Protein AF-A0A961CEZ8-F1 (afdb_monomer)

Foldseek 3Di:
DDDDDDDDDDDDDDDDDDDDDDDDDDDDDPDPDDDDDDDDDDDDDDDDDDDDDDDDPDPPPPPPDPDDPVVCCVPPVVDQAQAEEAEEAECLVPDLQLLQQLVLLQLLVPVPGRHYQYANSVNNNRPVSVVVVVVCVVVNSYHYPYYYYSLVSCVVCVVRAPEEFEAEPVDVVSSVVRSVVCNVRSHGYGYPVCVVVD

Mean predicted aligned error: 16.72 Å

Secondary structure (DSSP, 8-state):
-PPPPPPPPP------PPP---------------------------------------------TT---HHHIIIIIS------EEEEEE-TT--HHHHHHHHHHHHHHTTTS--EEEESTTSSTTHHHHHHHHHHHHTTS-EEEEEEEHHHHHHHHGGG---EEE--TTSTTHHHHHHHHHHHHT-EEE-GGGGGG-

Sequence (198 aa):
MPTTTRPPRRRDGRATRRTRALLGAAAATTGLLAASVVVAGATPAGPVTTAASGGAATPAAAVADGVIPAAIVDRYLARRPVVGSVTVVDVGGASAGDRILAATLQGVVNRSTARIYLRGADGQGGTVDQYWLDRYVDEGLVSVGATTDLGGALDAFAGEVAGFVVADAAEPWTINAATSIAGVHGAVVAMPDQIADL

Structure (mmCIF, N/CA/C/O backbone):
data_AF-A0A961CEZ8-F1
#
_entry.id   AF-A0A961CEZ8-F1
#
loop_
_atom_site.group_PDB
_atom_site.id
_atom_site.type_symbol
_atom_site.label_atom_id
_atom_site.label_alt_id
_atom_site.label_comp_id
_atom_site.label_asym_id
_atom_site.label_entity_id
_atom_site.label_seq_id
_atom_site.pdbx_PDB_ins_code
_atom_site.Cartn_x
_atom_site.Cartn_y
_atom_site.Cartn_z
_atom_site.occupancy
_atom_site.B_iso_or_equiv
_atom_site.auth_seq_id
_atom_site.auth_comp_id
_atom_site.auth_asym_id
_atom_site.auth_atom_id
_atom_site.pdbx_PDB_model_num
ATOM 1 N N . MET A 1 1 ? 59.231 56.781 15.190 1.00 49.25 1 MET A N 1
ATOM 2 C CA . MET A 1 1 ? 59.528 55.941 14.011 1.00 49.25 1 MET A CA 1
ATOM 3 C C . MET A 1 1 ? 59.352 54.476 14.388 1.00 49.25 1 MET A C 1
ATOM 5 O O . MET A 1 1 ? 60.173 53.994 15.156 1.00 49.25 1 MET A O 1
ATOM 9 N N . PRO A 1 2 ? 58.303 53.780 13.924 1.00 51.44 2 PRO A N 1
ATOM 10 C CA . PRO A 1 2 ? 58.194 52.334 14.084 1.00 51.44 2 PRO A CA 1
ATOM 11 C C . PRO A 1 2 ? 58.534 51.603 12.774 1.00 51.44 2 PRO A C 1
ATOM 13 O O . PRO A 1 2 ? 57.976 51.885 11.717 1.00 51.44 2 PRO A O 1
ATOM 16 N N . THR A 1 3 ? 59.482 50.674 12.865 1.00 54.25 3 THR A N 1
ATOM 17 C CA . THR A 1 3 ? 59.935 49.750 11.817 1.00 54.25 3 THR A CA 1
ATOM 18 C C . THR A 1 3 ? 58.966 48.579 11.647 1.00 54.25 3 THR A C 1
ATOM 20 O O . THR A 1 3 ? 58.674 47.860 12.600 1.00 54.25 3 THR A O 1
ATOM 23 N N . THR A 1 4 ? 58.495 48.376 10.417 1.00 54.22 4 THR A N 1
ATOM 24 C CA . THR A 1 4 ? 57.559 47.317 10.011 1.00 54.22 4 THR A CA 1
ATOM 25 C C . THR A 1 4 ? 58.311 46.037 9.628 1.00 54.22 4 THR A C 1
ATOM 27 O O . THR A 1 4 ? 59.047 46.024 8.643 1.00 54.22 4 THR A O 1
ATOM 30 N N . THR A 1 5 ? 58.088 44.941 10.357 1.00 61.59 5 THR A N 1
ATOM 31 C CA . THR A 1 5 ? 58.619 43.604 10.029 1.00 61.59 5 THR A CA 1
ATOM 32 C C . THR A 1 5 ? 57.564 42.792 9.272 1.00 61.59 5 THR A C 1
ATOM 34 O O . THR A 1 5 ? 56.475 42.535 9.781 1.00 61.59 5 THR A O 1
ATOM 37 N N . ARG A 1 6 ? 57.883 42.394 8.035 1.00 56.56 6 ARG A N 1
ATOM 38 C CA . ARG A 1 6 ? 57.037 41.609 7.115 1.00 56.56 6 ARG A CA 1
ATOM 39 C C . ARG A 1 6 ? 57.387 40.110 7.203 1.00 56.56 6 ARG A C 1
ATOM 41 O O . ARG A 1 6 ? 58.574 39.796 7.154 1.00 56.56 6 ARG A O 1
ATOM 48 N N . PRO A 1 7 ? 56.415 39.178 7.262 1.00 64.44 7 PRO A N 1
ATOM 49 C CA . PRO A 1 7 ? 56.698 37.740 7.300 1.00 64.44 7 PRO A CA 1
ATOM 50 C C . PRO A 1 7 ? 56.868 37.115 5.891 1.00 64.44 7 PRO A C 1
ATOM 52 O O . PRO A 1 7 ? 56.407 37.693 4.898 1.00 64.44 7 PRO A O 1
ATOM 55 N N . PRO A 1 8 ? 57.531 35.942 5.777 1.00 61.41 8 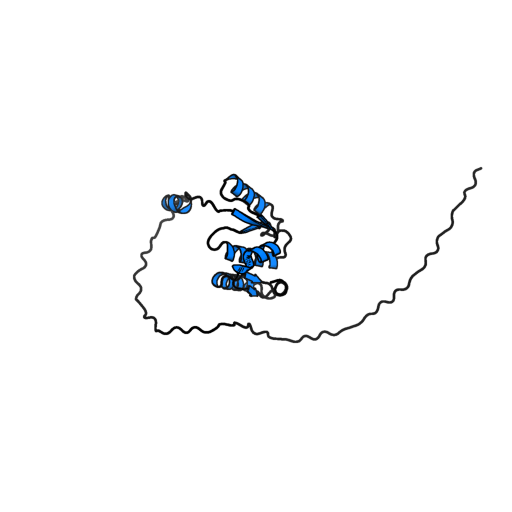PRO A N 1
ATOM 56 C CA . PRO A 1 8 ? 57.945 35.362 4.497 1.00 61.41 8 PRO A CA 1
ATOM 57 C C . PRO A 1 8 ? 56.838 34.582 3.763 1.00 61.41 8 PRO A C 1
ATOM 59 O O . PRO A 1 8 ? 55.985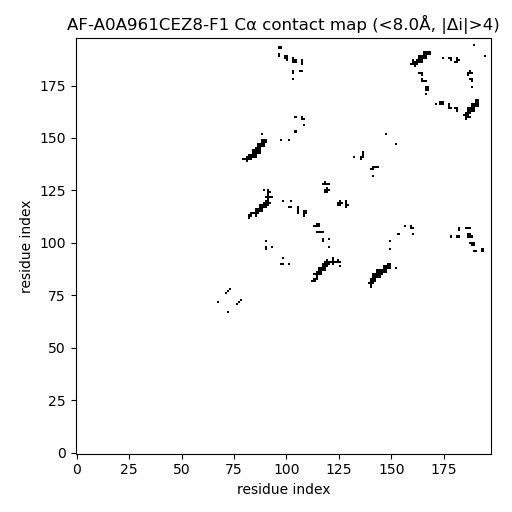 33.930 4.364 1.00 61.41 8 PRO A O 1
ATOM 62 N N . ARG A 1 9 ? 56.890 34.634 2.423 1.00 49.91 9 ARG A N 1
ATOM 63 C CA . ARG A 1 9 ? 55.981 33.952 1.486 1.00 49.91 9 ARG A CA 1
ATOM 64 C C . ARG A 1 9 ? 56.245 32.440 1.431 1.00 49.91 9 ARG A C 1
ATOM 66 O O . ARG A 1 9 ? 57.375 32.015 1.205 1.00 49.91 9 ARG A O 1
ATOM 73 N N . ARG A 1 10 ? 55.173 31.650 1.572 1.00 48.75 10 ARG A N 1
ATOM 74 C CA . ARG A 1 10 ? 55.125 30.200 1.316 1.00 48.75 10 ARG A CA 1
ATOM 75 C C . ARG A 1 10 ? 55.335 29.893 -0.173 1.00 48.75 10 ARG A C 1
ATOM 77 O O . ARG A 1 10 ? 54.910 30.652 -1.038 1.00 48.75 10 ARG A O 1
ATOM 84 N N . ARG A 1 11 ? 56.015 28.776 -0.432 1.00 47.28 11 ARG A N 1
ATOM 85 C CA . ARG A 1 11 ? 56.395 28.243 -1.745 1.00 47.28 11 ARG A CA 1
ATOM 86 C C . ARG A 1 11 ? 55.391 27.149 -2.126 1.00 47.28 11 ARG A C 1
ATOM 88 O O . ARG A 1 11 ? 55.339 26.125 -1.450 1.00 47.28 11 ARG A O 1
ATOM 95 N N . ASP A 1 12 ? 54.605 27.379 -3.173 1.00 44.19 12 ASP A N 1
ATOM 96 C CA . ASP A 1 12 ? 53.606 26.429 -3.673 1.00 44.19 12 ASP A CA 1
ATOM 97 C C . ASP A 1 12 ? 54.267 25.316 -4.499 1.00 44.19 12 ASP A C 1
ATOM 99 O O . ASP A 1 12 ? 54.905 25.566 -5.524 1.00 44.19 12 ASP A O 1
ATOM 103 N N . GLY A 1 13 ? 54.111 24.071 -4.045 1.00 39.38 13 GLY A N 1
ATOM 104 C CA . GLY A 1 13 ? 54.481 22.867 -4.785 1.00 39.38 13 GLY A CA 1
ATOM 105 C C . GLY A 1 13 ? 53.315 22.384 -5.647 1.00 39.38 13 GLY A C 1
ATOM 106 O O . GLY A 1 13 ? 52.295 21.941 -5.124 1.00 39.38 13 GLY A O 1
ATOM 107 N N . ARG A 1 14 ? 53.464 22.446 -6.975 1.00 41.19 14 ARG A N 1
ATOM 108 C CA . ARG A 1 14 ? 52.537 21.828 -7.938 1.00 41.19 14 ARG A CA 1
ATOM 109 C C . ARG A 1 14 ? 52.768 20.317 -7.997 1.00 41.19 14 ARG A C 1
ATOM 111 O O . ARG A 1 14 ? 53.801 19.871 -8.487 1.00 41.19 14 ARG A O 1
ATOM 118 N N . ALA A 1 15 ? 51.776 19.547 -7.559 1.00 41.16 15 ALA A N 1
ATOM 119 C CA . ALA A 1 15 ? 51.681 18.112 -7.799 1.00 41.16 15 ALA A CA 1
ATOM 120 C C . ALA A 1 15 ? 50.995 17.847 -9.152 1.00 41.16 15 ALA A C 1
ATOM 122 O O . ALA A 1 15 ? 49.845 18.220 -9.374 1.00 41.16 15 ALA A O 1
ATOM 123 N N . THR A 1 16 ? 51.713 17.196 -10.061 1.00 41.31 16 THR A N 1
ATOM 124 C CA . THR A 1 16 ? 51.236 16.691 -11.352 1.00 41.31 16 THR A CA 1
ATOM 125 C C . THR A 1 16 ? 50.455 15.390 -11.149 1.00 41.31 16 THR A C 1
ATOM 127 O O . THR A 1 16 ? 51.035 14.363 -10.804 1.00 41.31 16 THR A O 1
ATOM 130 N N . ARG A 1 17 ? 49.139 15.394 -11.402 1.00 43.12 17 ARG A N 1
ATOM 131 C CA . ARG A 1 17 ? 48.346 14.161 -11.557 1.00 43.12 17 ARG A CA 1
ATOM 132 C C . ARG A 1 17 ? 48.108 13.899 -13.042 1.00 43.12 17 ARG A C 1
ATOM 134 O O . ARG A 1 17 ? 47.509 14.709 -13.737 1.00 43.12 17 ARG A O 1
ATOM 141 N N . ARG A 1 18 ? 48.641 12.770 -13.514 1.00 40.34 18 ARG A N 1
ATOM 142 C CA . ARG A 1 18 ? 48.448 12.222 -14.860 1.00 40.34 18 ARG A CA 1
ATOM 143 C C . ARG A 1 18 ? 47.081 11.542 -14.928 1.00 40.34 18 ARG A C 1
ATOM 145 O O . ARG A 1 18 ? 46.854 10.562 -14.224 1.00 40.34 18 ARG A O 1
ATOM 152 N N . THR A 1 19 ? 46.200 12.045 -15.782 1.00 37.47 19 THR A N 1
ATOM 153 C CA . THR A 1 19 ? 44.910 11.429 -16.108 1.00 37.47 19 THR A CA 1
ATOM 154 C C . THR A 1 19 ? 45.143 10.319 -17.134 1.00 37.47 19 THR A C 1
ATOM 156 O O . THR A 1 19 ? 45.618 10.582 -18.237 1.00 37.47 19 THR A O 1
ATOM 159 N N . ARG A 1 20 ? 44.850 9.068 -16.766 1.00 36.44 20 ARG A N 1
ATOM 160 C CA . ARG A 1 20 ? 44.742 7.945 -17.707 1.00 36.44 20 ARG A CA 1
ATOM 161 C C . ARG A 1 20 ? 43.329 7.955 -18.285 1.00 36.44 20 ARG A C 1
ATOM 163 O O . ARG A 1 20 ? 42.378 7.704 -17.556 1.00 36.44 20 ARG A O 1
ATOM 170 N N . ALA A 1 21 ? 43.218 8.237 -19.577 1.00 33.41 21 ALA A N 1
ATOM 171 C CA . ALA A 1 21 ? 42.064 7.851 -20.374 1.00 33.41 21 ALA A CA 1
ATOM 172 C C . ALA A 1 21 ? 42.255 6.389 -20.797 1.00 33.41 21 ALA A C 1
ATOM 174 O O . ALA A 1 21 ? 43.290 6.045 -21.368 1.00 33.41 21 ALA A O 1
ATOM 175 N N . LEU A 1 22 ? 41.273 5.539 -20.509 1.00 36.69 22 LEU A N 1
ATOM 176 C CA . LEU A 1 22 ? 41.130 4.237 -21.147 1.00 36.69 22 LEU A CA 1
ATOM 177 C C . LEU A 1 22 ? 39.718 4.153 -21.721 1.00 36.69 22 LEU A C 1
ATOM 179 O O . LEU A 1 22 ? 38.733 4.115 -20.989 1.00 36.69 22 LEU A O 1
ATOM 183 N N . LEU A 1 23 ? 39.679 4.175 -23.053 1.00 31.22 23 LEU A N 1
ATOM 184 C CA . LEU A 1 23 ? 38.604 3.648 -23.880 1.00 31.22 23 LEU A CA 1
ATOM 185 C C . LEU A 1 23 ? 38.333 2.189 -23.485 1.00 31.22 23 LEU A C 1
ATOM 187 O O . LEU A 1 23 ? 39.269 1.396 -23.380 1.00 31.22 23 LEU A O 1
ATOM 191 N N . GLY A 1 24 ? 37.060 1.829 -23.364 1.00 29.06 24 GLY A N 1
ATOM 192 C CA . GLY A 1 24 ? 36.593 0.450 -23.276 1.00 29.06 24 GLY A CA 1
ATOM 193 C C . GLY A 1 24 ? 35.249 0.344 -23.982 1.00 29.06 24 GLY A C 1
ATOM 194 O O . GLY A 1 24 ? 34.300 1.013 -23.596 1.00 29.06 24 GLY A O 1
ATOM 195 N N . ALA A 1 25 ? 35.234 -0.414 -25.072 1.00 32.84 25 ALA A N 1
ATOM 196 C CA . ALA A 1 25 ? 34.204 -0.471 -26.096 1.00 32.84 25 ALA A CA 1
ATOM 197 C C . ALA A 1 25 ? 32.817 -0.914 -25.603 1.00 32.84 25 ALA A C 1
ATOM 199 O O . ALA A 1 25 ? 32.681 -1.815 -24.778 1.00 32.84 25 ALA A O 1
ATOM 200 N N . ALA A 1 26 ? 31.796 -0.314 -26.215 1.00 31.31 26 ALA A N 1
ATOM 201 C CA . ALA A 1 26 ? 30.426 -0.792 -26.211 1.00 31.31 26 ALA A CA 1
ATOM 202 C C . ALA A 1 26 ? 30.323 -2.123 -26.974 1.00 31.31 26 ALA A C 1
ATOM 204 O O . ALA A 1 26 ? 30.736 -2.214 -28.130 1.00 31.31 26 ALA A O 1
ATOM 205 N N . ALA A 1 27 ? 29.724 -3.126 -26.340 1.00 33.72 27 ALA A N 1
ATOM 206 C CA . ALA A 1 27 ? 29.220 -4.320 -27.001 1.00 33.72 27 ALA A CA 1
ATOM 207 C C . ALA A 1 27 ? 27.727 -4.432 -26.676 1.00 33.72 27 ALA A C 1
ATOM 209 O O . ALA A 1 27 ? 27.331 -4.975 -25.647 1.00 33.72 27 ALA A O 1
ATOM 210 N N . ALA A 1 28 ? 26.901 -3.862 -27.554 1.00 31.77 28 ALA A N 1
ATOM 211 C CA . ALA A 1 28 ? 25.468 -4.100 -27.569 1.00 31.77 28 ALA A CA 1
ATOM 212 C C . ALA A 1 28 ? 25.238 -5.559 -27.980 1.00 31.77 28 ALA A C 1
ATOM 214 O O . ALA A 1 28 ? 25.499 -5.940 -29.120 1.00 31.77 28 ALA A O 1
ATOM 215 N N . THR A 1 29 ? 24.789 -6.382 -27.038 1.00 33.31 29 THR A N 1
ATOM 216 C CA . THR A 1 29 ? 24.253 -7.712 -27.329 1.00 33.31 29 THR A CA 1
ATOM 217 C C . THR A 1 29 ? 22.751 -7.653 -27.124 1.00 33.31 29 THR A C 1
ATOM 219 O O . THR A 1 29 ? 22.243 -7.553 -26.013 1.00 33.31 29 THR A O 1
ATOM 222 N N . THR A 1 30 ? 22.046 -7.644 -28.249 1.00 36.97 30 THR A N 1
ATOM 223 C CA . THR A 1 30 ? 20.593 -7.717 -28.359 1.00 36.97 30 THR A CA 1
ATOM 224 C C . THR A 1 30 ? 20.139 -9.093 -27.871 1.00 36.97 30 THR A C 1
ATOM 226 O O . THR A 1 30 ? 20.117 -10.057 -28.632 1.00 36.97 3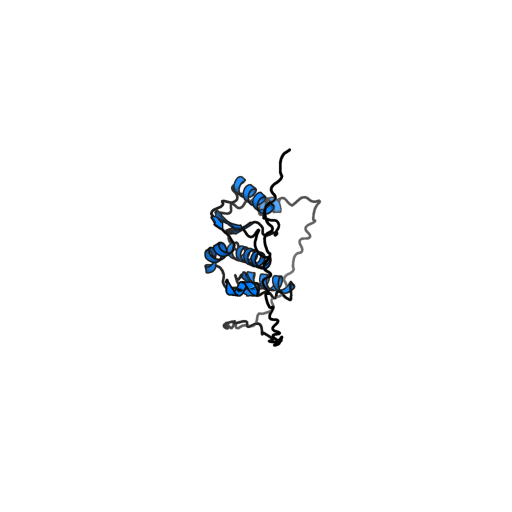0 THR A O 1
ATOM 229 N N . GLY A 1 31 ? 19.843 -9.204 -26.578 1.00 31.42 31 GLY A N 1
ATOM 230 C CA . GLY A 1 31 ? 19.257 -10.393 -25.969 1.00 31.42 31 GLY A CA 1
ATOM 231 C C . GLY A 1 31 ? 17.755 -10.210 -25.813 1.00 31.42 31 GLY A C 1
ATOM 232 O O . GLY A 1 31 ? 17.307 -9.561 -24.875 1.00 31.42 31 GLY A O 1
ATOM 233 N N . LEU A 1 32 ? 16.981 -10.772 -26.740 1.00 34.22 32 LEU A N 1
ATOM 234 C CA . LEU A 1 32 ? 15.534 -10.932 -26.619 1.00 34.22 32 LEU A CA 1
ATOM 235 C C . LEU A 1 32 ? 15.254 -11.890 -25.445 1.00 34.22 32 LEU A C 1
ATOM 237 O O . LEU A 1 32 ? 15.306 -13.108 -25.615 1.00 34.22 32 LEU A O 1
ATOM 241 N N . LEU A 1 33 ? 15.014 -11.360 -24.244 1.00 33.03 33 LEU A N 1
ATOM 242 C CA . LEU A 1 33 ? 14.584 -12.164 -23.100 1.00 33.03 33 LEU A CA 1
ATOM 243 C C . LEU A 1 33 ? 13.078 -12.398 -23.207 1.00 33.03 33 LEU A C 1
ATOM 245 O O . LEU A 1 33 ? 12.257 -11.532 -22.917 1.00 33.03 33 LEU A O 1
ATOM 249 N N . ALA A 1 34 ? 12.739 -13.595 -23.678 1.00 31.56 34 ALA A N 1
ATOM 250 C CA . ALA A 1 34 ? 11.394 -14.133 -23.646 1.00 31.56 34 ALA A CA 1
ATOM 251 C C . ALA A 1 34 ? 10.874 -14.150 -22.199 1.00 31.56 34 ALA A C 1
ATOM 253 O O . ALA A 1 34 ? 11.498 -14.739 -21.310 1.00 31.56 34 ALA A O 1
ATOM 254 N N . ALA A 1 35 ? 9.718 -13.522 -21.978 1.00 34.94 35 ALA A N 1
ATOM 255 C CA . ALA A 1 35 ? 8.964 -13.623 -20.738 1.00 34.94 35 ALA A CA 1
ATOM 256 C C . ALA A 1 35 ? 8.710 -15.106 -20.429 1.00 34.94 35 ALA A C 1
ATOM 258 O O . ALA A 1 35 ? 7.981 -15.796 -21.142 1.00 34.94 35 ALA A O 1
ATOM 259 N N . SER A 1 36 ? 9.366 -15.611 -19.388 1.00 35.00 36 SER A N 1
ATOM 260 C CA . SER A 1 36 ? 9.235 -17.000 -18.964 1.00 35.00 36 SER A CA 1
ATOM 261 C C . SER A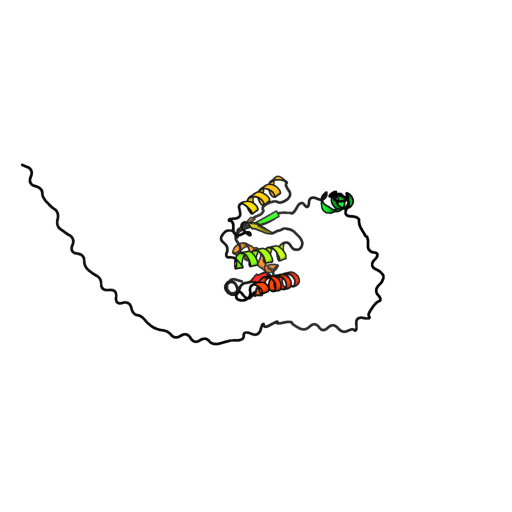 1 36 ? 8.104 -17.091 -17.946 1.00 35.00 36 SER A C 1
ATOM 263 O O . SER A 1 36 ? 8.275 -16.763 -16.777 1.00 35.00 36 SER A O 1
ATOM 265 N N . VAL A 1 37 ? 6.930 -17.517 -18.409 1.00 37.97 37 VAL A N 1
ATOM 266 C CA . VAL A 1 37 ? 5.802 -17.917 -17.561 1.00 37.97 37 VAL A CA 1
ATOM 267 C C . VAL A 1 37 ? 6.008 -19.384 -17.181 1.00 37.97 37 VAL A C 1
ATOM 269 O O . VAL A 1 37 ? 5.918 -20.262 -18.037 1.00 37.97 37 VAL A O 1
ATOM 272 N N . VAL A 1 38 ? 6.284 -19.672 -15.908 1.00 35.44 38 VAL A N 1
ATOM 273 C CA . VAL A 1 38 ? 6.255 -21.047 -15.383 1.00 35.44 38 VAL A CA 1
ATOM 274 C C . VAL A 1 38 ? 4.853 -21.307 -14.833 1.00 35.44 38 VAL A C 1
ATOM 276 O O . VAL A 1 38 ? 4.520 -20.872 -13.736 1.00 35.44 38 VAL A O 1
ATOM 279 N N . VAL A 1 39 ? 4.017 -22.005 -15.606 1.00 37.03 39 VAL A N 1
ATOM 280 C CA . VAL A 1 39 ? 2.712 -22.521 -15.158 1.00 37.03 39 VAL A CA 1
ATOM 281 C C . VAL A 1 39 ? 2.791 -24.043 -15.126 1.00 37.03 39 VAL A C 1
ATOM 283 O O . VAL A 1 39 ? 2.884 -24.697 -16.164 1.00 37.03 39 VAL A O 1
ATOM 286 N N . ALA A 1 40 ? 2.767 -24.612 -13.921 1.00 36.38 40 ALA A N 1
ATOM 287 C CA . ALA A 1 40 ? 2.555 -26.038 -13.722 1.00 36.38 40 ALA A CA 1
ATOM 288 C C . ALA A 1 40 ? 1.098 -26.374 -14.081 1.00 36.38 40 ALA A C 1
ATOM 290 O O . ALA A 1 40 ? 0.160 -25.770 -13.561 1.00 36.38 40 ALA A O 1
ATOM 291 N N . GLY A 1 41 ? 0.928 -27.298 -15.027 1.00 29.69 41 GLY A N 1
ATOM 292 C CA . GLY A 1 41 ? -0.353 -27.621 -15.641 1.00 29.69 41 GLY A CA 1
ATOM 293 C C . GLY A 1 41 ? -1.367 -28.239 -14.679 1.00 29.69 41 GLY A C 1
ATOM 294 O O . GLY A 1 41 ? -1.096 -29.245 -14.029 1.00 29.69 41 GLY A O 1
ATOM 295 N N . ALA A 1 42 ? -2.572 -27.676 -14.687 1.00 35.31 42 ALA A N 1
ATOM 296 C CA . ALA A 1 42 ? -3.798 -28.344 -14.278 1.00 35.31 42 ALA A CA 1
ATOM 297 C C . ALA A 1 42 ? -4.797 -28.226 -15.437 1.00 35.31 42 ALA A C 1
ATOM 299 O O . ALA A 1 42 ? -5.226 -27.135 -15.809 1.00 35.31 42 ALA A O 1
ATOM 300 N N . THR A 1 43 ? -5.119 -29.358 -16.055 1.00 43.69 43 THR A N 1
ATOM 301 C CA . THR A 1 43 ? -6.187 -29.503 -17.046 1.00 43.69 43 THR A CA 1
ATOM 302 C C . THR A 1 43 ? -7.553 -29.332 -16.382 1.00 43.69 43 THR A C 1
ATOM 304 O O . THR A 1 43 ? -7.781 -29.907 -15.317 1.00 43.69 43 THR A O 1
ATOM 307 N N . PRO A 1 44 ? -8.517 -28.681 -17.056 1.00 45.12 44 PRO A N 1
ATOM 308 C CA . PRO A 1 44 ? -9.911 -29.030 -16.853 1.00 45.12 44 PRO A CA 1
ATOM 309 C C . PRO A 1 44 ? -10.586 -29.473 -18.152 1.00 45.12 44 PRO A C 1
ATOM 311 O O . PRO A 1 44 ? -10.467 -28.869 -19.217 1.00 45.12 44 PRO A O 1
ATOM 314 N N . ALA A 1 45 ? -11.307 -30.577 -18.005 1.00 35.41 45 ALA A N 1
ATOM 315 C CA . ALA A 1 45 ? -12.235 -31.146 -18.956 1.00 35.41 45 ALA A CA 1
ATOM 316 C C . ALA A 1 45 ? -13.557 -30.360 -18.994 1.00 35.41 45 ALA A C 1
ATOM 318 O O . ALA A 1 45 ? -14.009 -29.850 -17.970 1.00 35.41 45 ALA A O 1
ATOM 319 N N . GLY A 1 46 ? -14.227 -30.395 -20.149 1.00 39.09 46 GLY A N 1
ATOM 320 C CA . GLY A 1 46 ? -15.685 -30.271 -20.241 1.00 39.09 46 GLY A CA 1
ATOM 321 C C . GLY A 1 46 ? -16.193 -29.109 -21.106 1.00 39.09 46 GLY A C 1
ATOM 322 O O . GLY A 1 46 ? -15.760 -27.975 -20.915 1.00 39.09 46 GLY A O 1
ATOM 323 N N . PRO A 1 47 ? -17.127 -29.356 -22.046 1.00 39.62 47 PRO A N 1
ATOM 324 C CA . PRO A 1 47 ? -17.734 -28.305 -22.851 1.00 39.62 47 PRO A CA 1
ATOM 325 C C . PRO A 1 47 ? -18.754 -27.526 -22.012 1.00 39.62 47 PRO A C 1
ATOM 327 O O . PRO A 1 47 ? -19.645 -28.113 -21.399 1.00 39.62 47 PRO A O 1
ATOM 330 N N . VAL A 1 48 ? -18.638 -26.197 -21.993 1.00 42.56 48 VAL A N 1
ATOM 331 C CA . VAL A 1 48 ? -19.618 -25.324 -21.337 1.00 42.56 48 VAL A CA 1
ATOM 332 C C . VAL A 1 48 ? -20.768 -25.069 -22.308 1.00 42.56 48 VAL A C 1
ATOM 334 O O . VAL A 1 48 ? -20.606 -24.425 -23.342 1.00 42.56 48 VAL A O 1
ATOM 337 N N . THR A 1 49 ? -21.930 -25.620 -21.980 1.00 36.47 49 THR A N 1
ATOM 338 C CA . THR A 1 49 ? -23.208 -25.429 -22.666 1.00 36.47 49 THR A CA 1
ATOM 339 C C . THR A 1 49 ? -23.647 -23.964 -22.586 1.00 36.47 49 THR A C 1
ATOM 341 O O . THR A 1 49 ? -23.733 -23.389 -21.502 1.00 36.47 49 THR A O 1
ATOM 344 N N . THR A 1 50 ? -23.967 -23.360 -23.728 1.00 36.94 50 THR A N 1
ATOM 345 C CA . THR A 1 50 ? -24.549 -22.018 -23.842 1.00 36.94 50 THR A CA 1
ATOM 346 C C . THR A 1 50 ? -25.974 -22.013 -23.279 1.00 36.94 50 THR A C 1
ATOM 348 O O . THR A 1 50 ? -26.904 -22.504 -23.916 1.00 36.94 50 THR A O 1
ATOM 351 N N . ALA A 1 51 ? -26.157 -21.463 -22.076 1.00 37.72 51 ALA A N 1
ATOM 352 C CA . ALA A 1 51 ? -27.475 -21.192 -21.509 1.00 37.72 51 ALA A CA 1
ATOM 353 C C . ALA A 1 51 ? -27.967 -19.800 -21.938 1.00 37.72 51 ALA A C 1
ATOM 355 O O . ALA A 1 51 ? -27.228 -18.817 -21.899 1.00 37.72 51 ALA A O 1
ATOM 356 N N . ALA A 1 52 ? -29.222 -19.757 -22.381 1.00 34.94 52 ALA A N 1
ATOM 357 C CA . ALA A 1 52 ? -29.898 -18.612 -22.970 1.00 34.94 52 ALA A CA 1
ATOM 358 C C . ALA A 1 52 ? -29.971 -17.382 -22.046 1.00 34.94 52 ALA A C 1
ATOM 360 O O . ALA A 1 52 ? -30.183 -17.483 -20.838 1.00 34.94 52 ALA A O 1
ATOM 361 N N . SER A 1 53 ? -29.857 -16.208 -22.667 1.00 40.38 53 SER A N 1
ATOM 362 C CA . SER A 1 53 ? -30.028 -14.881 -22.081 1.00 40.38 53 SER A CA 1
ATOM 363 C C . SER A 1 53 ? -31.453 -14.671 -21.551 1.00 40.38 53 SER A C 1
ATOM 365 O O . SER A 1 53 ? -32.375 -14.386 -22.318 1.00 40.38 53 SER A O 1
ATOM 367 N N . GLY A 1 54 ? -31.630 -14.787 -20.234 1.00 33.34 54 GLY A N 1
ATOM 368 C CA . GLY A 1 54 ? -32.793 -14.261 -19.518 1.00 33.34 54 GLY A CA 1
ATOM 369 C C . GLY A 1 54 ? -32.666 -12.745 -19.359 1.00 33.34 54 GLY A C 1
ATOM 370 O O . GLY A 1 54 ? -31.620 -12.253 -18.942 1.00 33.34 54 GLY A O 1
ATOM 371 N N . GLY A 1 55 ? -33.708 -12.013 -19.755 1.00 34.19 55 GLY A N 1
ATOM 372 C CA . GLY A 1 55 ? -33.708 -10.561 -19.932 1.00 34.19 55 GLY A CA 1
ATOM 373 C C . GLY A 1 55 ? -33.207 -9.761 -18.728 1.00 34.19 55 GLY A C 1
ATOM 374 O O . GLY A 1 55 ? -33.708 -9.891 -17.612 1.00 34.19 55 GLY A O 1
ATOM 375 N N . ALA A 1 56 ? -32.254 -8.870 -18.996 1.00 35.75 56 ALA A N 1
ATOM 376 C CA . ALA A 1 56 ? -31.897 -7.794 -18.090 1.00 35.75 56 ALA A CA 1
ATOM 377 C C . ALA A 1 56 ? -33.072 -6.809 -18.018 1.00 35.75 56 ALA A C 1
ATOM 379 O O . ALA A 1 56 ? -33.294 -6.014 -18.930 1.00 35.75 56 ALA A O 1
ATOM 380 N N . ALA A 1 57 ? -33.837 -6.869 -16.930 1.00 37.84 57 ALA A N 1
ATOM 381 C CA . ALA A 1 57 ? -34.700 -5.768 -16.541 1.00 37.84 57 ALA A CA 1
ATOM 382 C C . ALA A 1 57 ? -33.803 -4.552 -16.277 1.00 37.84 57 ALA A C 1
ATOM 384 O O . ALA A 1 57 ? -33.030 -4.541 -15.323 1.00 37.84 57 ALA A O 1
ATOM 385 N N . THR A 1 58 ? -33.867 -3.550 -17.149 1.00 36.41 58 THR A N 1
ATOM 386 C CA . THR A 1 58 ? -33.229 -2.250 -16.941 1.00 36.41 58 THR A CA 1
ATOM 387 C C . THR A 1 58 ? -33.935 -1.545 -15.781 1.00 36.41 58 THR A C 1
ATOM 389 O O . THR A 1 58 ? -35.102 -1.184 -15.943 1.00 36.41 58 THR A O 1
ATOM 392 N N . PRO A 1 59 ? -33.294 -1.272 -14.628 1.00 44.72 59 PRO A N 1
ATOM 393 C CA . PRO A 1 59 ? -33.803 -0.233 -13.765 1.00 44.72 59 PRO A CA 1
ATOM 394 C C . PRO A 1 59 ? -33.306 1.082 -14.362 1.00 44.72 59 PRO A C 1
ATOM 396 O O . PRO A 1 59 ? -32.161 1.485 -14.167 1.00 44.72 59 PRO A O 1
ATOM 399 N N . ALA A 1 60 ? -34.170 1.748 -15.124 1.00 43.22 60 ALA A N 1
ATOM 400 C CA . ALA A 1 60 ? -34.020 3.171 -15.383 1.00 43.22 60 ALA A CA 1
ATOM 401 C C . ALA A 1 60 ? -34.276 3.903 -14.056 1.00 43.22 60 ALA A C 1
ATOM 403 O O . ALA A 1 60 ? -35.377 4.378 -13.787 1.00 43.22 60 ALA A O 1
ATOM 404 N N . ALA A 1 61 ? -33.277 3.915 -13.174 1.00 49.84 61 ALA A N 1
ATOM 405 C CA . ALA A 1 61 ? -33.302 4.749 -11.987 1.00 49.84 61 ALA A CA 1
ATOM 406 C C . ALA A 1 61 ? -33.018 6.182 -12.439 1.00 49.84 61 ALA A C 1
ATOM 408 O O . ALA A 1 61 ? -31.891 6.530 -12.788 1.00 49.84 61 ALA A O 1
ATOM 409 N N . ALA A 1 62 ? -34.076 6.990 -12.477 1.00 44.97 62 ALA A N 1
ATOM 410 C CA . ALA A 1 62 ? -33.982 8.430 -12.614 1.00 44.97 62 ALA A CA 1
ATOM 411 C C . ALA A 1 62 ? -33.002 8.967 -11.559 1.00 44.97 62 ALA A C 1
ATOM 413 O O . ALA A 1 62 ? -33.232 8.826 -10.357 1.00 44.97 62 ALA A O 1
ATOM 414 N N . VAL A 1 63 ? -31.897 9.556 -12.014 1.00 50.59 63 VAL A N 1
ATOM 415 C CA . VAL A 1 63 ? -30.999 10.328 -11.156 1.00 50.59 63 VAL A CA 1
ATOM 416 C C . VAL A 1 63 ? -31.730 11.632 -10.846 1.00 50.59 63 VAL A C 1
ATOM 418 O O . VAL A 1 63 ? -31.686 12.578 -11.626 1.00 50.59 63 VAL A O 1
ATOM 421 N N . ALA A 1 64 ? -32.498 11.636 -9.760 1.00 51.72 64 ALA A N 1
ATOM 422 C CA . ALA A 1 64 ? -33.171 12.824 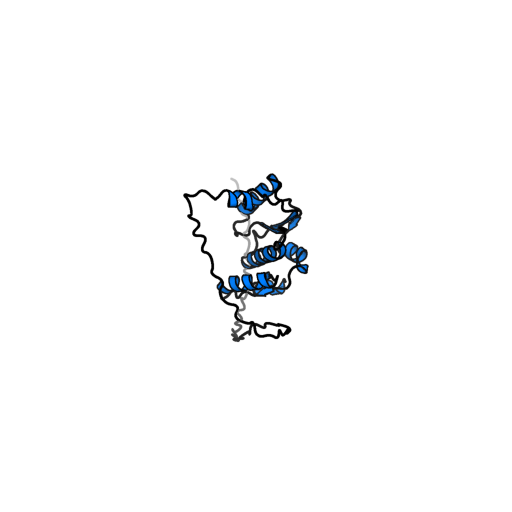-9.259 1.00 51.72 64 ALA A CA 1
ATOM 423 C C . ALA A 1 64 ? -32.141 13.758 -8.600 1.00 51.72 64 ALA A C 1
ATOM 425 O O . ALA A 1 64 ? -31.436 13.349 -7.679 1.00 51.72 64 ALA A O 1
ATOM 426 N N . ASP A 1 65 ? -32.051 14.984 -9.120 1.00 52.69 65 ASP A N 1
ATOM 427 C CA . ASP A 1 65 ? -31.476 16.204 -8.533 1.00 52.69 65 ASP A CA 1
ATOM 428 C C . ASP A 1 65 ? -30.517 16.019 -7.351 1.00 52.69 65 ASP A C 1
ATOM 430 O O . ASP A 1 65 ? -30.849 16.366 -6.225 1.00 52.69 65 ASP A O 1
ATOM 434 N N . GLY A 1 66 ? -29.311 15.491 -7.584 1.00 61.31 66 GLY A N 1
ATOM 435 C CA . GLY A 1 66 ? -28.189 15.577 -6.634 1.00 61.31 66 GLY A CA 1
ATOM 436 C C . GLY A 1 66 ? -28.402 14.975 -5.234 1.00 61.31 66 GLY A C 1
ATOM 437 O O . GLY A 1 66 ? -27.498 15.059 -4.403 1.00 61.31 66 GLY A O 1
ATOM 438 N N . VAL A 1 67 ? -29.552 14.357 -4.951 1.00 76.31 67 VAL A N 1
ATOM 439 C CA . VAL A 1 67 ? -29.856 13.735 -3.664 1.00 76.31 67 VAL A CA 1
ATOM 440 C C . VAL A 1 67 ? -29.480 12.266 -3.763 1.00 76.31 67 VAL A C 1
ATOM 442 O O . VAL A 1 67 ? -30.112 11.487 -4.476 1.00 76.31 67 VAL A O 1
ATOM 445 N N . ILE A 1 68 ? -28.434 11.878 -3.029 1.00 77.75 68 ILE A N 1
ATOM 446 C CA . ILE A 1 68 ? -28.060 10.471 -2.872 1.00 77.75 68 ILE A CA 1
ATOM 447 C C . ILE A 1 68 ? -29.272 9.737 -2.276 1.00 77.75 68 ILE A C 1
ATOM 449 O O . ILE A 1 68 ? -29.730 10.120 -1.196 1.00 77.75 68 ILE A O 1
ATOM 453 N N . PRO A 1 69 ? -29.809 8.695 -2.939 1.00 86.50 69 PRO A N 1
ATOM 454 C CA . PRO A 1 69 ? -30.977 7.983 -2.436 1.00 86.50 69 PRO A CA 1
ATOM 455 C C . PRO A 1 69 ? -30.745 7.475 -1.009 1.00 86.50 69 PRO A C 1
ATOM 457 O O . PRO A 1 69 ? -29.697 6.890 -0.733 1.00 86.50 69 PRO A O 1
ATOM 460 N N . ALA A 1 70 ? -31.730 7.628 -0.118 1.00 81.25 70 ALA A N 1
ATOM 461 C CA . ALA A 1 70 ? -31.612 7.218 1.289 1.00 81.25 70 ALA A CA 1
ATOM 462 C C . ALA A 1 70 ? -31.163 5.752 1.446 1.00 81.25 70 ALA A C 1
ATOM 464 O O . ALA A 1 70 ? -30.324 5.440 2.282 1.00 81.25 70 ALA A O 1
ATOM 465 N N . ALA A 1 71 ? -31.604 4.867 0.547 1.00 82.38 71 ALA A N 1
ATOM 466 C CA . ALA A 1 71 ? -31.174 3.470 0.523 1.00 82.38 71 ALA A CA 1
ATOM 467 C C . ALA A 1 71 ? -29.658 3.279 0.294 1.00 82.38 71 ALA A C 1
ATOM 469 O O . ALA A 1 71 ? -29.089 2.301 0.776 1.00 82.38 71 ALA A O 1
ATOM 470 N N . ILE A 1 72 ? -28.995 4.184 -0.435 1.00 84.62 72 ILE A N 1
ATOM 471 C CA . ILE A 1 72 ? -27.533 4.185 -0.610 1.00 84.62 72 ILE A CA 1
ATOM 472 C C . ILE A 1 72 ? -26.856 4.698 0.662 1.00 84.62 72 ILE A C 1
ATOM 474 O O . ILE A 1 72 ? -25.876 4.102 1.109 1.00 84.62 72 ILE A O 1
ATOM 478 N N . VAL A 1 73 ? -27.404 5.754 1.270 1.00 83.19 73 VAL A N 1
ATOM 479 C CA . VAL A 1 73 ? -26.896 6.320 2.528 1.00 83.19 73 VAL A CA 1
ATOM 480 C C . VAL A 1 73 ? -26.936 5.272 3.642 1.00 83.19 73 VAL A C 1
ATOM 482 O O . VAL A 1 73 ? -25.902 4.966 4.235 1.00 83.19 73 VAL A O 1
ATOM 485 N N . ASP A 1 74 ? -28.090 4.650 3.864 1.00 83.19 74 ASP A N 1
ATOM 486 C CA . ASP A 1 74 ? -28.286 3.664 4.929 1.00 83.19 74 ASP A CA 1
ATOM 487 C C . ASP A 1 74 ? -27.432 2.409 4.718 1.00 83.19 74 ASP A C 1
ATOM 489 O O . ASP A 1 74 ? -26.908 1.825 5.669 1.00 83.19 74 ASP A O 1
ATOM 493 N N . ARG A 1 75 ? -27.264 1.982 3.459 1.00 81.88 75 ARG A N 1
ATOM 494 C CA . ARG A 1 75 ? -26.512 0.767 3.132 1.00 81.88 75 ARG A CA 1
ATOM 495 C C . ARG A 1 75 ? -24.999 0.963 3.209 1.00 81.88 75 ARG A C 1
ATOM 497 O O . ARG A 1 75 ? -24.316 0.045 3.662 1.00 81.88 75 ARG A O 1
ATOM 504 N N . TYR A 1 76 ? -24.481 2.105 2.755 1.00 80.12 76 TYR A N 1
ATOM 505 C CA . TYR A 1 76 ? -23.041 2.286 2.529 1.00 80.12 76 TYR A CA 1
ATOM 506 C C . TYR A 1 76 ? -22.397 3.402 3.356 1.00 80.12 76 TYR A C 1
ATOM 508 O O . TYR A 1 76 ? -21.214 3.297 3.655 1.00 80.12 76 TYR A O 1
ATOM 516 N N . LEU A 1 77 ? -23.135 4.449 3.743 1.00 79.62 77 LEU A N 1
ATOM 517 C CA . LEU A 1 77 ? -22.565 5.629 4.413 1.00 79.62 77 LEU A CA 1
ATOM 518 C C . LEU A 1 77 ? -22.801 5.637 5.929 1.00 79.62 77 LEU A C 1
ATOM 520 O O . LEU A 1 77 ? -21.991 6.182 6.674 1.00 79.62 77 LEU A O 1
ATOM 524 N N . ALA A 1 78 ? -23.883 5.013 6.402 1.00 76.94 78 ALA A N 1
ATOM 525 C CA . ALA A 1 78 ? -24.190 4.925 7.831 1.00 76.94 78 ALA A CA 1
ATOM 526 C C . ALA A 1 78 ? -23.280 3.937 8.589 1.00 76.94 78 ALA A C 1
ATOM 528 O O . ALA A 1 78 ? -23.150 4.018 9.811 1.00 76.94 78 ALA A O 1
ATOM 529 N N . ARG A 1 79 ? -22.632 3.001 7.881 1.00 75.81 79 ARG A N 1
ATOM 530 C CA . ARG A 1 79 ? -21.690 2.045 8.474 1.00 75.81 79 ARG A CA 1
ATOM 531 C C . ARG A 1 79 ? -20.279 2.614 8.443 1.00 75.81 79 ARG A C 1
ATOM 533 O O . ARG A 1 79 ? -19.650 2.652 7.392 1.00 75.81 79 ARG A O 1
ATOM 540 N N . ARG A 1 80 ? -19.762 2.988 9.613 1.00 71.88 80 ARG A N 1
ATOM 541 C CA . ARG A 1 80 ? -18.339 3.292 9.785 1.00 71.88 80 ARG A CA 1
ATOM 542 C C . ARG A 1 80 ? -17.583 2.003 10.109 1.00 71.88 80 ARG A C 1
ATOM 544 O O . ARG A 1 80 ? -17.855 1.410 11.154 1.00 71.88 80 ARG A O 1
ATOM 551 N N . PRO A 1 81 ? -16.677 1.532 9.239 1.00 72.62 81 PRO A N 1
ATOM 552 C CA . PRO A 1 81 ? -15.817 0.417 9.588 1.00 72.62 81 PRO A CA 1
ATOM 553 C C . PRO A 1 81 ? -14.810 0.887 10.639 1.00 72.62 81 PRO A C 1
ATOM 555 O O . PRO A 1 81 ? -14.106 1.871 10.428 1.00 72.62 81 PRO A O 1
ATOM 558 N N . VAL A 1 82 ? -14.740 0.177 11.762 1.00 74.94 82 VAL A N 1
ATOM 559 C CA . VAL A 1 82 ? -13.566 0.248 12.633 1.00 74.94 82 VAL A CA 1
ATOM 560 C C . VAL A 1 82 ? -12.560 -0.719 12.041 1.00 74.94 82 VAL A C 1
ATOM 562 O O . VAL A 1 82 ? -12.795 -1.930 12.013 1.00 74.94 82 VAL A O 1
ATOM 565 N N . VAL A 1 83 ? -11.479 -0.175 11.501 1.00 78.50 83 VAL A N 1
ATOM 566 C CA . VAL A 1 83 ? -10.345 -0.971 11.053 1.00 78.50 83 VAL A CA 1
ATOM 567 C C . VAL A 1 83 ? -9.377 -1.097 12.229 1.00 78.50 83 VAL A C 1
ATOM 569 O O . VAL A 1 83 ? -9.296 -0.219 13.082 1.00 78.50 83 VAL A O 1
ATOM 572 N N . GLY A 1 84 ? -8.738 -2.256 12.359 1.00 84.00 84 GLY A N 1
ATOM 573 C CA . GLY A 1 84 ? -7.945 -2.590 13.539 1.00 84.00 84 GLY A CA 1
ATOM 574 C C . GLY A 1 84 ? -6.645 -1.788 13.657 1.00 84.00 84 GLY A C 1
ATOM 575 O O . GLY A 1 84 ? -6.547 -0.606 13.326 1.00 84.00 84 GLY A O 1
ATOM 576 N N . SER A 1 85 ? -5.615 -2.458 14.159 1.00 92.88 85 SER A N 1
ATOM 577 C CA . SER A 1 85 ? -4.274 -1.888 14.192 1.00 92.88 85 SER A CA 1
ATOM 578 C C . SER A 1 85 ? -3.646 -1.919 12.796 1.00 92.88 85 SER A C 1
ATOM 580 O O . SER A 1 85 ? -3.687 -2.956 12.131 1.00 92.88 85 SER A O 1
ATOM 582 N N . VAL A 1 86 ? -3.080 -0.792 12.358 1.00 96.19 86 VAL A N 1
ATOM 583 C CA . VAL A 1 86 ? -2.359 -0.667 11.084 1.00 96.19 86 VAL A CA 1
ATOM 584 C C . VAL A 1 86 ? -0.873 -0.407 11.308 1.00 96.19 86 VAL A C 1
ATOM 586 O O . VAL A 1 86 ? -0.470 0.279 12.251 1.00 96.19 86 VAL A O 1
ATOM 589 N N . THR A 1 87 ? -0.067 -0.921 10.389 1.00 97.88 87 THR A N 1
ATOM 590 C CA . THR A 1 87 ? 1.340 -0.585 10.207 1.00 97.88 87 THR A CA 1
ATOM 591 C C . THR A 1 87 ? 1.444 0.584 9.234 1.00 97.88 87 THR A C 1
ATOM 593 O O . THR A 1 87 ? 0.989 0.497 8.091 1.00 97.88 87 THR A O 1
ATOM 596 N N . VAL A 1 88 ? 2.041 1.685 9.678 1.00 97.69 88 VAL A N 1
ATOM 597 C CA . VAL A 1 88 ? 2.341 2.840 8.831 1.00 97.69 88 VAL A CA 1
ATOM 598 C C . VAL A 1 88 ? 3.669 2.590 8.128 1.00 97.69 88 VAL A C 1
ATOM 600 O O . VAL A 1 88 ? 4.676 2.334 8.783 1.00 97.69 88 VAL A O 1
ATOM 603 N N . VAL A 1 89 ? 3.677 2.668 6.804 1.00 97.94 89 VAL A N 1
ATOM 604 C CA . VAL A 1 89 ? 4.878 2.482 5.987 1.00 97.94 89 VAL A CA 1
ATOM 605 C C . VAL A 1 89 ? 5.236 3.820 5.355 1.00 97.94 89 VAL A C 1
ATOM 607 O O . VAL A 1 89 ? 4.465 4.361 4.558 1.00 97.94 89 VAL A O 1
ATOM 610 N N . ASP A 1 90 ? 6.383 4.375 5.736 1.00 96.44 90 ASP A N 1
ATOM 611 C CA . ASP A 1 90 ? 6.868 5.642 5.194 1.00 96.44 90 ASP A CA 1
ATOM 612 C C . ASP A 1 90 ? 7.644 5.409 3.892 1.00 96.44 90 ASP A C 1
ATOM 614 O O . ASP A 1 90 ? 8.676 4.739 3.863 1.00 96.44 90 ASP A O 1
ATOM 618 N N . VAL A 1 91 ? 7.127 5.976 2.804 1.00 96.19 91 VAL A N 1
ATOM 619 C CA . VAL A 1 91 ? 7.705 5.937 1.456 1.00 96.19 91 VAL A CA 1
ATOM 620 C C . VAL A 1 91 ? 7.982 7.343 0.909 1.00 96.19 91 VAL A C 1
ATOM 622 O O . VAL A 1 91 ? 8.220 7.516 -0.289 1.00 96.19 91 VAL A O 1
ATOM 625 N N . GLY A 1 92 ? 7.998 8.369 1.770 1.00 92.69 92 GLY A N 1
ATOM 626 C CA . GLY A 1 92 ? 8.202 9.762 1.358 1.00 92.69 92 GLY A CA 1
ATOM 627 C C . GLY A 1 92 ? 9.559 10.022 0.695 1.00 92.69 92 GLY A C 1
ATOM 628 O O . GLY A 1 92 ? 9.656 10.872 -0.188 1.00 92.69 92 GLY A O 1
ATOM 629 N N . GLY A 1 93 ? 10.590 9.262 1.076 1.00 90.31 93 GLY A N 1
ATOM 630 C CA . GLY A 1 93 ? 11.923 9.298 0.461 1.00 90.31 93 GLY A CA 1
ATOM 631 C C . GLY A 1 93 ? 12.163 8.237 -0.618 1.00 90.31 93 GLY A C 1
ATOM 632 O O . GLY A 1 93 ? 13.257 8.183 -1.174 1.00 90.31 93 GLY A O 1
ATOM 633 N N . ALA A 1 94 ? 11.176 7.384 -0.896 1.00 92.62 94 ALA A N 1
ATOM 634 C CA . ALA A 1 94 ? 11.351 6.219 -1.752 1.00 92.62 94 ALA A CA 1
ATOM 635 C C . ALA A 1 94 ? 11.356 6.586 -3.248 1.00 92.62 94 ALA A C 1
ATOM 637 O O . ALA A 1 94 ? 10.861 7.649 -3.656 1.00 92.62 94 ALA A O 1
ATOM 638 N N . SER A 1 95 ? 11.907 5.702 -4.083 1.00 93.38 95 SER A N 1
ATOM 639 C CA . SER A 1 95 ? 11.856 5.862 -5.538 1.00 93.38 95 SER A CA 1
ATOM 640 C C . SER A 1 95 ? 10.423 5.694 -6.074 1.00 93.38 95 SER A C 1
ATOM 642 O O . SER A 1 95 ? 9.503 5.280 -5.367 1.00 93.38 95 SER A O 1
ATOM 644 N N . ALA A 1 96 ? 10.196 6.024 -7.350 1.00 91.81 96 ALA A N 1
ATOM 645 C CA . ALA A 1 96 ? 8.899 5.759 -7.978 1.00 91.81 96 ALA A CA 1
ATOM 646 C C . ALA A 1 96 ? 8.580 4.252 -8.035 1.00 91.81 96 ALA A C 1
ATOM 648 O O . ALA A 1 96 ? 7.436 3.871 -7.791 1.00 91.81 96 ALA A O 1
ATOM 649 N N . GLY A 1 97 ? 9.587 3.409 -8.300 1.00 93.56 97 GLY A N 1
ATOM 650 C CA . GLY A 1 97 ? 9.448 1.951 -8.276 1.00 93.56 97 GLY A CA 1
ATOM 651 C C . GLY A 1 97 ? 9.098 1.435 -6.883 1.00 93.56 97 GLY A C 1
ATOM 652 O O . GLY A 1 97 ? 8.163 0.654 -6.733 1.00 93.56 97 GLY A O 1
ATOM 653 N N . ASP A 1 98 ? 9.758 1.950 -5.847 1.00 95.12 98 ASP A N 1
ATOM 654 C CA . ASP A 1 98 ? 9.483 1.573 -4.454 1.00 95.12 98 ASP A CA 1
ATOM 655 C C . ASP A 1 98 ? 8.073 1.962 -4.019 1.00 95.12 98 ASP A C 1
ATOM 657 O O . ASP A 1 98 ? 7.403 1.203 -3.326 1.00 95.12 98 ASP A O 1
ATOM 661 N N . ARG A 1 99 ? 7.571 3.116 -4.469 1.00 95.31 99 ARG A N 1
ATOM 662 C CA . ARG A 1 99 ? 6.179 3.511 -4.218 1.00 95.31 99 ARG A CA 1
ATOM 663 C C . ARG A 1 99 ? 5.176 2.579 -4.902 1.00 95.31 99 ARG A C 1
ATOM 665 O O . ARG A 1 99 ? 4.146 2.269 -4.309 1.00 95.31 99 ARG A O 1
ATOM 672 N N . ILE A 1 100 ? 5.469 2.106 -6.115 1.00 95.38 100 ILE A N 1
ATOM 673 C CA . ILE A 1 100 ? 4.629 1.123 -6.824 1.00 95.38 100 ILE A CA 1
ATOM 674 C C . ILE A 1 100 ? 4.649 -0.229 -6.097 1.00 95.38 100 ILE A C 1
ATOM 676 O O . ILE A 1 100 ? 3.594 -0.829 -5.865 1.00 95.38 100 ILE A O 1
ATOM 680 N N . LEU A 1 101 ? 5.832 -0.680 -5.683 1.00 96.75 101 LEU A N 1
ATOM 681 C CA . LEU A 1 101 ? 6.012 -1.887 -4.881 1.00 96.75 101 LEU A CA 1
ATOM 682 C C . LEU A 1 101 ? 5.226 -1.790 -3.562 1.00 96.75 101 LEU A C 1
ATOM 684 O O . LEU A 1 101 ? 4.418 -2.666 -3.260 1.00 96.75 101 LEU A O 1
ATOM 688 N N . ALA A 1 102 ? 5.354 -0.678 -2.835 1.00 97.25 102 ALA A N 1
ATOM 689 C CA . ALA A 1 102 ? 4.615 -0.421 -1.600 1.00 97.25 102 ALA A CA 1
ATOM 690 C C . ALA A 1 102 ? 3.091 -0.404 -1.809 1.00 97.25 102 ALA A C 1
ATOM 692 O O . ALA A 1 102 ? 2.352 -1.004 -1.029 1.00 97.25 102 ALA A O 1
ATOM 693 N N . ALA A 1 103 ? 2.606 0.251 -2.869 1.00 96.62 103 ALA A N 1
ATOM 694 C CA . ALA A 1 103 ? 1.180 0.320 -3.190 1.00 96.62 103 ALA A CA 1
ATOM 695 C C . ALA A 1 103 ? 0.595 -1.059 -3.525 1.00 96.62 103 ALA A C 1
ATOM 697 O O . ALA A 1 103 ? -0.510 -1.397 -3.095 1.00 96.62 103 ALA A O 1
ATOM 698 N N . THR A 1 104 ? 1.342 -1.884 -4.259 1.00 97.19 104 THR A N 1
ATOM 699 C CA . THR A 1 104 ? 0.900 -3.245 -4.597 1.00 97.19 104 THR A CA 1
ATOM 700 C C . THR A 1 104 ? 0.964 -4.180 -3.391 1.00 97.19 104 THR A C 1
ATOM 702 O O . THR A 1 104 ? 0.013 -4.931 -3.177 1.00 97.19 104 THR A O 1
ATOM 705 N N . LEU A 1 105 ? 1.983 -4.056 -2.530 1.00 97.56 105 LEU A N 1
ATOM 706 C CA . LEU A 1 105 ? 2.036 -4.740 -1.234 1.00 97.56 105 LEU A CA 1
ATOM 707 C C . LEU A 1 105 ? 0.835 -4.367 -0.357 1.00 97.56 105 LEU A C 1
ATOM 709 O O . LEU A 1 105 ? 0.153 -5.249 0.164 1.00 97.56 105 LEU A O 1
ATOM 713 N N . GLN A 1 106 ? 0.524 -3.070 -0.244 1.00 97.19 106 GLN A N 1
ATOM 714 C CA . GLN A 1 106 ? -0.663 -2.601 0.469 1.00 97.19 106 GLN A CA 1
ATOM 715 C C . GLN A 1 106 ? -1.931 -3.238 -0.108 1.00 97.19 106 GLN A C 1
ATOM 717 O O . GLN A 1 106 ? -2.791 -3.662 0.657 1.00 97.19 106 GLN A O 1
ATOM 722 N N . GLY A 1 107 ? -2.049 -3.350 -1.433 1.00 95.62 107 GLY A N 1
ATOM 723 C CA . GLY A 1 107 ? -3.178 -4.012 -2.087 1.00 95.62 107 GLY A CA 1
ATOM 724 C C . GLY A 1 107 ? -3.320 -5.493 -1.715 1.00 95.62 107 GLY A C 1
ATOM 725 O O . GLY A 1 107 ? -4.432 -5.948 -1.437 1.00 95.62 107 GLY A O 1
ATOM 726 N N . VAL A 1 108 ? -2.210 -6.237 -1.665 1.00 96.31 108 VAL A N 1
ATOM 727 C CA . VAL A 1 108 ? -2.196 -7.655 -1.259 1.00 96.31 108 VAL A CA 1
ATOM 728 C C . VAL A 1 108 ? -2.593 -7.798 0.210 1.00 96.31 108 VAL A C 1
ATOM 730 O O . VAL A 1 108 ? -3.530 -8.529 0.536 1.00 96.31 108 VAL A O 1
ATOM 733 N N . VAL A 1 109 ? -1.937 -7.050 1.095 1.00 95.88 109 VAL A N 1
ATOM 734 C CA . VAL A 1 109 ? -2.123 -7.161 2.546 1.00 95.88 109 VAL A CA 1
ATOM 735 C C . VAL A 1 109 ? -3.491 -6.617 2.978 1.00 95.88 109 VAL A C 1
ATOM 737 O O . VAL A 1 109 ? -4.149 -7.194 3.848 1.00 95.88 109 VAL A O 1
ATOM 740 N N . ASN A 1 110 ? -3.992 -5.559 2.339 1.00 95.38 110 ASN A N 1
ATOM 741 C CA . ASN A 1 110 ? -5.285 -4.962 2.682 1.00 95.38 110 ASN A CA 1
ATOM 742 C C . ASN A 1 110 ? -6.488 -5.638 2.007 1.00 95.38 110 ASN A C 1
ATOM 744 O O . ASN A 1 110 ? -7.604 -5.128 2.113 1.00 95.38 110 ASN A O 1
ATOM 748 N N . ARG A 1 111 ? -6.302 -6.786 1.339 1.00 91.38 111 ARG A N 1
ATOM 749 C CA . ARG A 1 111 ? -7.353 -7.453 0.553 1.00 91.38 111 ARG A CA 1
ATOM 750 C C . ARG A 1 111 ? -8.613 -7.783 1.356 1.00 91.38 111 ARG A C 1
ATOM 752 O O . ARG A 1 111 ? -9.713 -7.683 0.819 1.00 91.38 111 ARG A O 1
ATOM 759 N N . SER A 1 112 ? -8.461 -8.191 2.617 1.00 87.00 112 SER A N 1
ATOM 760 C CA . SER A 1 112 ? -9.585 -8.503 3.515 1.00 87.00 112 SER A CA 1
ATOM 761 C C . SER A 1 112 ? -9.747 -7.505 4.661 1.00 87.00 112 SER A C 1
ATOM 763 O O . SER A 1 112 ? -10.866 -7.266 5.107 1.00 87.00 112 SER A O 1
ATOM 765 N N . THR A 1 113 ? -8.640 -6.934 5.141 1.00 89.81 113 THR A N 1
ATOM 766 C CA . THR A 1 113 ? -8.606 -6.054 6.314 1.00 89.81 113 THR A CA 1
ATOM 767 C C . THR A 1 113 ? -7.514 -5.014 6.127 1.00 89.81 113 THR A C 1
ATOM 769 O O . THR A 1 113 ? -6.388 -5.382 5.807 1.00 89.81 113 THR A O 1
ATOM 772 N N . ALA A 1 114 ? -7.810 -3.737 6.381 1.00 92.69 114 ALA A N 1
ATOM 773 C CA . ALA A 1 114 ? -6.798 -2.683 6.353 1.00 92.69 114 ALA A CA 1
ATOM 774 C C . ALA A 1 114 ? -5.750 -2.910 7.455 1.00 92.69 114 ALA A C 1
ATOM 776 O O . ALA A 1 114 ? -6.080 -2.890 8.640 1.00 92.69 114 ALA A O 1
ATOM 777 N N . ARG A 1 115 ? -4.502 -3.152 7.047 1.00 95.56 115 ARG A N 1
ATOM 778 C CA . ARG A 1 115 ? -3.346 -3.427 7.915 1.00 95.56 115 ARG A CA 1
ATOM 779 C C . ARG A 1 115 ? -2.115 -2.605 7.545 1.00 95.56 115 ARG A C 1
ATOM 781 O O . ARG A 1 115 ? -1.267 -2.410 8.401 1.00 95.56 115 ARG A O 1
ATOM 788 N N . ILE A 1 116 ? -2.025 -2.096 6.318 1.00 97.06 116 ILE A N 1
ATOM 789 C CA . ILE A 1 116 ? -0.972 -1.176 5.874 1.00 97.06 116 ILE A CA 1
ATOM 790 C C . ILE A 1 116 ? -1.577 0.186 5.537 1.00 97.06 116 ILE A C 1
ATOM 792 O O . ILE A 1 116 ? -2.563 0.275 4.795 1.00 97.06 116 ILE A O 1
ATOM 796 N N . TYR A 1 117 ? -0.942 1.245 6.031 1.00 97.06 117 TYR A N 1
ATOM 797 C CA . TYR A 1 117 ? -1.193 2.625 5.633 1.00 97.06 117 TYR A CA 1
ATOM 798 C C . TYR A 1 117 ? 0.093 3.235 5.073 1.00 97.06 117 TYR A C 1
ATOM 800 O O . TYR A 1 117 ? 1.110 3.248 5.762 1.00 97.06 117 TYR A O 1
ATOM 808 N N . LEU A 1 118 ? 0.068 3.728 3.835 1.00 97.25 118 LEU A N 1
ATOM 809 C CA . LEU A 1 118 ? 1.243 4.348 3.222 1.00 97.25 118 LEU A CA 1
ATOM 810 C C . LEU A 1 118 ? 1.285 5.844 3.523 1.00 97.25 118 LEU A C 1
ATOM 812 O O . LEU A 1 118 ? 0.277 6.535 3.397 1.00 97.25 118 LEU A O 1
ATOM 816 N N . ARG A 1 119 ? 2.472 6.342 3.870 1.00 96.44 119 ARG A N 1
ATOM 817 C CA . ARG A 1 119 ? 2.757 7.768 4.039 1.00 96.44 119 ARG A CA 1
ATOM 818 C C . ARG A 1 119 ? 3.789 8.218 3.010 1.00 96.44 119 ARG A C 1
ATOM 820 O O . ARG A 1 119 ? 4.832 7.595 2.867 1.00 96.44 119 ARG A O 1
ATOM 827 N N . GLY A 1 120 ? 3.525 9.324 2.323 1.00 92.69 120 GLY A N 1
ATOM 828 C CA . GLY A 1 120 ? 4.366 9.849 1.248 1.00 92.69 120 GLY A CA 1
ATOM 829 C C . GLY A 1 120 ? 4.185 9.124 -0.084 1.00 92.69 120 GLY A C 1
ATOM 830 O O . GLY A 1 120 ? 5.085 9.172 -0.925 1.00 92.69 120 GLY A O 1
ATOM 831 N N . ALA A 1 121 ? 3.049 8.448 -0.282 1.00 88.69 121 ALA A N 1
ATOM 832 C CA . ALA A 1 121 ? 2.776 7.675 -1.497 1.00 88.69 121 ALA A CA 1
ATOM 833 C C . ALA A 1 121 ? 2.607 8.569 -2.738 1.00 88.69 121 ALA A C 1
ATOM 835 O O . ALA A 1 121 ? 2.887 8.145 -3.857 1.00 88.69 121 ALA A O 1
ATOM 836 N N . ASP A 1 122 ? 2.200 9.819 -2.532 1.00 85.94 122 ASP A N 1
ATOM 837 C CA . ASP A 1 122 ? 2.060 10.844 -3.566 1.00 85.94 122 ASP A CA 1
ATOM 838 C C . ASP A 1 122 ? 3.420 11.398 -4.055 1.00 85.94 122 ASP A C 1
ATOM 840 O O . ASP A 1 122 ? 3.538 11.932 -5.161 1.00 85.94 122 ASP A O 1
ATOM 844 N N . GLY A 1 123 ? 4.487 11.190 -3.275 1.00 82.88 123 GLY A N 1
ATOM 845 C CA . GLY A 1 123 ? 5.825 11.721 -3.529 1.00 82.88 123 GLY A CA 1
ATOM 846 C C . GLY A 1 123 ? 6.025 13.164 -3.053 1.00 82.88 123 GLY A C 1
ATOM 847 O O . GLY A 1 123 ? 7.030 13.781 -3.405 1.00 82.88 123 GLY A O 1
ATOM 848 N N . GLN A 1 124 ? 5.105 13.717 -2.254 1.00 81.00 124 GLN A N 1
ATOM 849 C CA . GLN A 1 124 ? 5.169 15.078 -1.701 1.00 81.00 124 GLN A CA 1
ATOM 850 C C . GLN A 1 124 ? 5.479 15.094 -0.193 1.00 81.00 124 GLN A C 1
ATOM 852 O O . GLN A 1 124 ? 5.085 16.005 0.534 1.00 81.00 124 GLN A O 1
ATOM 857 N N . GLY A 1 125 ? 6.219 14.097 0.303 1.00 74.44 125 GLY A N 1
ATOM 858 C CA . GLY A 1 125 ? 6.725 14.080 1.683 1.00 74.44 125 GLY A CA 1
ATOM 859 C C . GLY A 1 125 ? 5.688 13.715 2.753 1.00 74.44 125 GLY A C 1
ATOM 860 O O . GLY A 1 125 ? 5.982 13.814 3.944 1.00 74.44 125 GLY A O 1
ATOM 861 N N . GLY A 1 126 ? 4.488 13.275 2.353 1.00 85.00 126 GLY A N 1
ATOM 862 C CA . GLY A 1 126 ? 3.540 12.585 3.233 1.00 85.00 126 GLY A CA 1
ATOM 863 C C . GLY A 1 126 ? 2.785 13.463 4.230 1.00 85.00 126 GLY A C 1
ATOM 864 O O . GLY A 1 126 ? 2.218 12.937 5.184 1.00 85.00 126 GLY A O 1
ATOM 865 N N . THR A 1 127 ? 2.762 14.789 4.055 1.00 88.94 127 THR A N 1
ATOM 866 C CA . THR A 1 127 ? 1.982 15.688 4.929 1.00 88.94 127 THR A CA 1
ATOM 867 C C . THR A 1 127 ? 0.477 15.456 4.792 1.00 88.94 127 THR A C 1
ATOM 869 O O . THR A 1 127 ? -0.227 15.427 5.799 1.00 88.94 127 THR A O 1
ATOM 872 N N . VAL A 1 128 ? -0.016 15.261 3.565 1.00 90.75 128 VAL A N 1
ATOM 873 C CA . VAL A 1 128 ? -1.436 14.967 3.310 1.00 90.75 128 VAL A CA 1
ATOM 874 C C . VAL A 1 128 ? -1.810 13.607 3.894 1.00 90.75 128 VAL A C 1
ATOM 876 O O . VAL A 1 128 ? -2.814 13.491 4.593 1.00 90.75 128 VAL A O 1
ATOM 879 N N . ASP A 1 129 ? -0.963 12.601 3.683 1.00 93.75 129 ASP A N 1
ATOM 880 C CA . ASP A 1 129 ? -1.177 11.262 4.231 1.00 93.75 129 ASP A CA 1
ATOM 881 C C . ASP A 1 129 ? -1.163 11.268 5.764 1.00 93.75 129 ASP A C 1
ATOM 883 O O . ASP A 1 129 ? -1.987 10.601 6.387 1.00 93.75 129 ASP A O 1
ATOM 887 N N . GLN A 1 130 ? -0.279 12.054 6.387 1.00 94.50 130 GLN A N 1
ATOM 888 C CA . GLN A 1 130 ? -0.253 12.196 7.843 1.00 94.50 130 GLN A CA 1
ATOM 889 C C . GLN A 1 130 ? -1.535 12.845 8.368 1.00 94.50 130 GLN A C 1
ATOM 891 O O . GLN A 1 130 ? -2.114 12.351 9.329 1.00 94.50 130 GLN A O 1
ATOM 896 N N . TYR A 1 131 ? -2.011 13.906 7.711 1.00 95.19 131 TYR A N 1
ATOM 897 C CA . TYR A 1 131 ? -3.253 14.573 8.096 1.00 95.19 131 TYR A CA 1
ATOM 898 C C . TYR A 1 131 ? -4.438 13.597 8.137 1.00 95.19 131 TYR A C 1
ATOM 900 O O . TYR A 1 131 ? -5.216 13.600 9.093 1.00 95.19 131 TYR A O 1
ATOM 908 N N . TRP A 1 132 ? -4.574 12.740 7.121 1.00 94.81 132 TRP A N 1
ATOM 909 C CA . TRP A 1 132 ? -5.647 11.746 7.088 1.00 94.81 132 TRP A CA 1
ATOM 910 C C . TRP A 1 132 ? -5.466 10.648 8.132 1.00 94.81 132 TRP A C 1
ATOM 912 O O . TRP A 1 132 ? -6.449 10.259 8.761 1.00 94.81 132 TRP A O 1
ATOM 922 N N . LEU A 1 133 ? -4.234 10.193 8.369 1.00 95.00 133 LEU A N 1
ATOM 923 C CA . LEU A 1 133 ? -3.949 9.226 9.424 1.00 95.00 133 LEU A CA 1
ATOM 924 C C . LEU A 1 133 ? -4.357 9.765 10.799 1.00 95.00 133 LEU A C 1
ATOM 926 O O . LEU A 1 133 ? -5.094 9.089 11.514 1.00 95.00 133 LEU A O 1
ATOM 930 N N . ASP A 1 134 ? -3.939 10.988 11.132 1.00 96.06 134 ASP A N 1
ATOM 931 C CA . ASP A 1 134 ? -4.278 11.647 12.397 1.00 96.06 134 ASP A CA 1
ATOM 932 C C . ASP A 1 134 ? -5.798 11.765 12.543 1.00 96.06 134 ASP A C 1
ATOM 934 O O . ASP A 1 134 ? -6.373 11.365 13.553 1.00 96.06 134 ASP A O 1
ATOM 938 N N . ARG A 1 135 ? -6.479 12.196 11.474 1.00 95.25 135 ARG A N 1
ATOM 939 C CA . ARG A 1 135 ? -7.942 12.283 11.427 1.00 95.25 135 ARG A CA 1
ATOM 940 C C . ARG A 1 135 ? -8.613 10.933 11.704 1.00 95.25 135 ARG A C 1
ATOM 942 O O . ARG A 1 135 ? -9.621 10.901 12.409 1.00 95.25 135 ARG A O 1
ATOM 949 N N . TYR A 1 136 ? -8.102 9.835 11.145 1.00 93.12 136 TYR A N 1
ATOM 950 C CA . TYR A 1 136 ? -8.663 8.496 11.352 1.00 93.12 136 TYR A CA 1
ATOM 951 C C . TYR A 1 136 ? -8.409 7.962 12.762 1.00 93.12 136 TYR A C 1
ATOM 953 O O . TYR A 1 136 ? -9.279 7.286 13.317 1.00 93.12 136 TYR A O 1
ATOM 961 N N . VAL A 1 137 ? -7.255 8.280 13.348 1.00 94.00 137 VAL A N 1
ATOM 962 C CA . VAL A 1 137 ? -6.933 7.935 14.737 1.00 94.00 137 VAL A CA 1
ATOM 963 C C . VAL A 1 137 ? -7.820 8.717 15.706 1.00 94.00 137 VAL A C 1
ATOM 965 O O . VAL A 1 137 ? -8.420 8.113 16.594 1.00 94.00 137 VAL A O 1
ATOM 968 N N . ASP A 1 138 ? -7.989 10.023 15.494 1.00 95.06 138 ASP A N 1
ATOM 969 C CA . ASP A 1 138 ? -8.826 10.892 16.333 1.00 95.06 138 ASP A CA 1
ATOM 970 C C . ASP A 1 138 ? -10.301 10.466 16.336 1.00 95.06 138 ASP A C 1
ATOM 972 O O . ASP A 1 138 ? -10.991 10.568 17.351 1.00 95.06 138 ASP A O 1
ATOM 976 N N . GLU A 1 139 ? -10.803 9.957 15.208 1.00 92.19 139 GLU A N 1
ATOM 977 C CA . GLU A 1 139 ? -12.162 9.408 15.115 1.00 92.19 139 GLU A CA 1
ATOM 978 C C . GLU A 1 139 ? -12.295 7.979 15.660 1.00 92.19 139 GLU A C 1
ATOM 980 O O . GLU A 1 139 ? -13.395 7.422 15.643 1.00 92.19 139 GLU A O 1
ATOM 985 N N . GLY A 1 140 ? -11.200 7.366 16.119 1.00 90.88 140 GLY A N 1
ATOM 986 C CA . GLY A 1 140 ? -11.178 5.977 16.574 1.00 90.88 140 GLY A CA 1
ATOM 987 C C . GLY A 1 140 ? -11.457 4.964 15.459 1.00 90.88 140 GLY A C 1
ATOM 988 O O . GLY A 1 140 ? -11.892 3.848 15.741 1.00 90.88 140 GLY A O 1
ATOM 989 N N . LEU A 1 141 ? -11.245 5.346 14.195 1.00 90.00 141 LEU A N 1
ATOM 990 C CA . LEU A 1 141 ? -11.444 4.468 13.039 1.00 90.00 141 LEU A CA 1
ATOM 991 C C . LEU A 1 141 ? -10.271 3.510 12.842 1.00 90.00 141 LEU A C 1
ATOM 993 O O . LEU A 1 141 ? -10.480 2.417 12.326 1.00 90.00 141 LEU A O 1
ATOM 997 N N . VAL A 1 142 ? -9.066 3.940 13.221 1.00 92.81 142 VAL A N 1
ATOM 998 C CA . VAL A 1 142 ? -7.789 3.232 13.060 1.00 92.81 142 VAL A CA 1
ATOM 999 C C . VAL A 1 142 ? -6.981 3.368 14.352 1.00 92.81 142 VAL A C 1
ATOM 1001 O O . VAL A 1 142 ? -7.078 4.375 15.050 1.00 92.81 142 VAL A O 1
ATOM 1004 N N . SER A 1 143 ? -6.117 2.393 14.639 1.00 94.44 143 SER A N 1
ATOM 1005 C CA . SER A 1 143 ? -5.032 2.541 15.621 1.00 94.44 143 SER A CA 1
ATOM 1006 C C . SER A 1 143 ? -3.679 2.266 14.969 1.00 94.44 143 SER A C 1
ATOM 1008 O O . SER A 1 143 ? -3.561 1.350 14.158 1.00 94.44 143 SER A O 1
ATOM 1010 N N . VAL A 1 144 ? -2.645 3.035 15.313 1.00 96.31 144 VAL A N 1
ATOM 1011 C CA . VAL A 1 144 ? -1.284 2.799 14.803 1.00 96.31 144 VAL A CA 1
ATOM 1012 C C . VAL A 1 144 ? -0.594 1.760 15.683 1.00 96.31 144 VAL A C 1
ATOM 1014 O O . VAL A 1 144 ? -0.396 1.991 16.873 1.00 96.31 144 VAL A O 1
ATOM 1017 N N . GLY A 1 145 ? -0.256 0.607 15.105 1.00 95.38 145 GLY A N 1
ATOM 1018 C CA . GLY A 1 145 ? 0.466 -0.464 15.799 1.00 95.38 145 GLY A CA 1
ATOM 1019 C C . GLY A 1 145 ? 1.979 -0.344 15.671 1.00 95.38 145 GLY A C 1
ATOM 1020 O O . GLY A 1 145 ? 2.704 -0.533 16.644 1.00 95.38 145 GLY A O 1
ATOM 1021 N N . ALA A 1 146 ? 2.451 -0.019 14.469 1.00 96.44 146 ALA A N 1
ATOM 1022 C CA . ALA A 1 146 ? 3.866 0.126 14.159 1.00 96.44 146 ALA A CA 1
ATOM 1023 C C . ALA A 1 146 ? 4.074 1.156 13.045 1.00 96.44 146 ALA A C 1
ATOM 1025 O O . ALA A 1 146 ? 3.176 1.389 12.235 1.00 96.44 146 ALA A O 1
ATOM 1026 N N . THR A 1 147 ? 5.282 1.711 12.981 1.00 97.19 147 THR A N 1
ATOM 1027 C CA . THR A 1 147 ? 5.753 2.529 11.860 1.00 97.19 147 THR A CA 1
ATOM 1028 C C . THR A 1 147 ? 7.060 1.941 11.348 1.00 97.19 147 THR A C 1
ATOM 1030 O O . THR A 1 147 ? 7.942 1.624 12.147 1.00 97.19 147 THR A O 1
ATOM 1033 N N . THR A 1 148 ? 7.184 1.772 10.037 1.00 97.69 148 THR A N 1
ATOM 1034 C CA . THR A 1 148 ? 8.351 1.162 9.389 1.00 97.69 148 THR A CA 1
ATOM 1035 C C . THR A 1 148 ? 8.597 1.773 8.006 1.00 97.69 148 THR A C 1
ATOM 1037 O O . THR A 1 148 ? 7.831 2.626 7.555 1.00 97.69 148 THR A O 1
ATOM 1040 N N . ASP A 1 149 ? 9.684 1.377 7.353 1.00 96.19 149 ASP A N 1
ATOM 1041 C CA . ASP A 1 149 ? 9.974 1.692 5.955 1.00 96.19 149 ASP A CA 1
ATOM 1042 C C . ASP A 1 149 ? 9.542 0.534 5.037 1.00 96.19 149 ASP A C 1
ATOM 1044 O O . ASP A 1 149 ? 8.975 -0.466 5.483 1.00 96.19 149 ASP A O 1
ATOM 1048 N N . LEU A 1 150 ? 9.766 0.672 3.727 1.00 95.62 150 LEU A N 1
ATOM 1049 C CA . LEU A 1 150 ? 9.384 -0.365 2.768 1.00 95.62 150 LEU A CA 1
ATOM 1050 C C . LEU A 1 150 ? 10.068 -1.712 3.050 1.00 95.62 150 LEU A C 1
ATOM 1052 O O . LEU A 1 150 ? 9.410 -2.744 2.954 1.00 95.62 150 LEU A O 1
ATOM 1056 N N . GLY A 1 151 ? 11.350 -1.708 3.423 1.00 95.56 151 GLY A N 1
ATOM 1057 C CA . GLY A 1 151 ? 12.092 -2.935 3.724 1.00 95.56 151 GLY A CA 1
ATOM 1058 C C . GLY A 1 151 ? 11.483 -3.683 4.907 1.00 95.56 151 GLY A C 1
ATOM 1059 O O . GLY A 1 151 ? 11.126 -4.852 4.783 1.00 95.56 151 GLY A O 1
ATOM 1060 N N . GLY A 1 152 ? 11.241 -2.986 6.020 1.00 96.62 152 GLY A N 1
ATOM 1061 C CA . GLY A 1 152 ? 10.600 -3.597 7.184 1.00 96.62 152 GLY A CA 1
ATOM 1062 C C . GLY A 1 152 ? 9.159 -4.049 6.920 1.00 96.62 152 GLY A C 1
ATOM 1063 O O . GLY A 1 152 ? 8.708 -5.036 7.504 1.00 96.62 152 GLY A O 1
ATOM 1064 N N . ALA A 1 153 ? 8.435 -3.387 6.012 1.00 96.69 153 ALA A N 1
ATOM 1065 C CA . ALA A 1 153 ? 7.124 -3.853 5.565 1.00 96.69 153 ALA A CA 1
ATOM 1066 C C . ALA A 1 153 ? 7.217 -5.143 4.732 1.00 96.69 153 ALA A C 1
ATOM 1068 O O . ALA A 1 153 ? 6.436 -6.066 4.959 1.00 96.69 153 ALA A O 1
ATOM 1069 N N . LEU A 1 154 ? 8.166 -5.233 3.796 1.00 95.94 154 LEU A N 1
ATOM 1070 C CA . LEU A 1 154 ? 8.396 -6.447 3.008 1.00 95.94 154 LEU A CA 1
ATOM 1071 C C . LEU A 1 154 ? 8.761 -7.622 3.918 1.00 95.94 154 LEU A C 1
ATOM 1073 O O . LEU A 1 154 ? 8.142 -8.675 3.805 1.00 95.94 154 LEU A O 1
ATOM 1077 N N . ASP A 1 155 ? 9.653 -7.415 4.888 1.00 95.94 155 ASP A N 1
ATOM 1078 C CA . ASP A 1 155 ? 10.021 -8.437 5.874 1.00 95.94 155 ASP A CA 1
ATOM 1079 C C . ASP A 1 155 ? 8.815 -8.901 6.705 1.00 95.94 155 ASP A C 1
ATOM 1081 O O . ASP A 1 155 ? 8.596 -10.100 6.897 1.00 95.94 155 ASP A O 1
ATOM 1085 N N . ALA A 1 156 ? 8.001 -7.958 7.189 1.00 96.12 156 ALA A N 1
ATOM 1086 C CA . ALA A 1 156 ? 6.848 -8.261 8.032 1.00 96.12 156 ALA A CA 1
ATOM 1087 C C . ALA A 1 156 ? 5.742 -9.032 7.291 1.00 96.12 156 ALA A C 1
ATOM 1089 O O . ALA A 1 156 ? 5.024 -9.818 7.914 1.00 96.12 156 ALA A O 1
ATOM 1090 N N . PHE A 1 157 ? 5.595 -8.811 5.981 1.00 95.81 157 PHE A N 1
ATOM 1091 C CA . PHE A 1 157 ? 4.494 -9.344 5.174 1.00 95.81 157 PHE A CA 1
ATOM 1092 C C . PHE A 1 157 ? 4.933 -10.324 4.074 1.00 95.81 157 PHE A C 1
ATOM 1094 O O . PHE A 1 157 ? 4.094 -10.762 3.286 1.00 95.81 157 PHE A O 1
ATOM 1101 N N . ALA A 1 158 ? 6.206 -10.735 4.038 1.00 93.50 158 ALA A N 1
ATOM 1102 C CA . ALA A 1 158 ? 6.755 -11.635 3.018 1.00 93.50 158 ALA A CA 1
ATOM 1103 C C . ALA A 1 158 ? 5.941 -12.930 2.855 1.00 93.50 158 ALA A C 1
ATOM 1105 O O . ALA A 1 158 ? 5.708 -13.390 1.741 1.00 93.50 158 ALA A O 1
ATOM 1106 N N . GLY A 1 159 ? 5.443 -13.493 3.963 1.00 94.81 159 GLY A N 1
ATOM 1107 C CA . GLY A 1 159 ? 4.645 -14.724 3.957 1.00 94.81 159 GLY A CA 1
ATOM 1108 C C . GLY A 1 159 ? 3.261 -14.604 3.306 1.00 94.81 159 GLY A C 1
ATOM 1109 O O . GLY A 1 159 ? 2.599 -15.620 3.103 1.00 94.81 159 GLY A O 1
ATOM 1110 N N . GLU A 1 160 ? 2.808 -13.390 2.994 1.00 94.50 160 GLU A N 1
ATOM 1111 C CA . GLU A 1 160 ? 1.509 -13.130 2.362 1.00 94.50 160 GLU A CA 1
ATOM 1112 C C . GLU A 1 160 ? 1.619 -12.842 0.862 1.00 94.50 160 GLU A C 1
ATOM 1114 O O . GLU A 1 160 ? 0.608 -12.826 0.157 1.00 94.50 160 GLU A O 1
ATOM 1119 N N . VAL A 1 161 ? 2.840 -12.627 0.372 1.00 95.75 161 VAL A N 1
ATOM 1120 C CA . VAL A 1 161 ? 3.124 -12.310 -1.024 1.00 95.75 161 VAL A CA 1
ATOM 1121 C C . VAL A 1 161 ? 3.474 -13.597 -1.765 1.00 95.75 161 VAL A C 1
ATOM 1123 O O . VAL A 1 161 ? 4.417 -14.301 -1.418 1.00 95.75 161 VAL A O 1
ATOM 1126 N N . ALA A 1 162 ?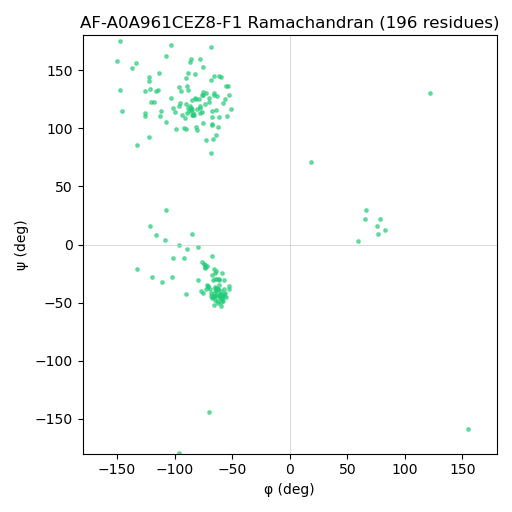 2.723 -13.913 -2.819 1.00 95.69 162 ALA A N 1
ATOM 1127 C CA . ALA A 1 162 ? 2.933 -15.133 -3.603 1.00 95.69 162 ALA A CA 1
ATOM 1128 C C . ALA A 1 162 ? 4.143 -15.054 -4.557 1.00 95.69 162 ALA A C 1
ATOM 1130 O O . ALA A 1 162 ? 4.577 -16.072 -5.095 1.00 95.69 162 ALA A O 1
ATOM 1131 N N . GLY A 1 163 ? 4.659 -13.849 -4.805 1.00 95.31 163 GLY A N 1
ATOM 1132 C CA . GLY A 1 163 ? 5.779 -13.571 -5.701 1.00 95.31 163 GLY A CA 1
ATOM 1133 C C . GLY A 1 163 ? 5.732 -12.138 -6.228 1.00 95.31 163 GLY A C 1
ATOM 1134 O O . GLY A 1 163 ? 5.062 -11.277 -5.654 1.00 95.31 163 GLY A O 1
ATOM 1135 N N . PHE A 1 164 ? 6.396 -11.888 -7.355 1.00 96.69 164 PHE A N 1
ATOM 1136 C CA . PHE A 1 164 ? 6.411 -10.578 -8.003 1.00 96.69 164 PHE A CA 1
ATOM 1137 C C . PHE A 1 164 ? 6.164 -10.668 -9.513 1.00 96.69 164 PHE A C 1
ATOM 1139 O O . PHE A 1 164 ? 6.408 -11.692 -10.152 1.00 96.69 164 PHE A O 1
ATOM 1146 N N . VAL A 1 165 ? 5.683 -9.568 -10.088 1.00 97.31 165 VAL A N 1
ATOM 1147 C CA . VAL A 1 165 ? 5.534 -9.355 -11.530 1.00 97.31 165 VAL A CA 1
ATOM 1148 C C . VAL A 1 165 ? 6.422 -8.183 -11.920 1.00 97.31 165 VAL A C 1
ATOM 1150 O O . VAL A 1 165 ? 6.274 -7.085 -11.385 1.00 97.31 165 VAL A O 1
ATOM 1153 N N . VAL A 1 166 ? 7.345 -8.414 -12.851 1.00 96.94 166 VAL A N 1
ATOM 1154 C CA . VAL A 1 166 ? 8.267 -7.371 -13.310 1.00 96.94 166 VAL A CA 1
ATOM 1155 C C . VAL A 1 166 ? 7.575 -6.494 -14.349 1.00 96.94 166 VAL A C 1
ATOM 1157 O O . VAL A 1 166 ? 7.074 -7.004 -15.353 1.00 96.94 166 VAL A O 1
ATOM 1160 N N . ALA A 1 167 ? 7.551 -5.184 -14.113 1.00 96.12 167 ALA A N 1
ATOM 1161 C CA . ALA A 1 167 ? 7.149 -4.199 -15.112 1.00 96.12 167 ALA A CA 1
ATOM 1162 C C . ALA A 1 167 ? 8.361 -3.765 -15.951 1.00 96.12 167 ALA A 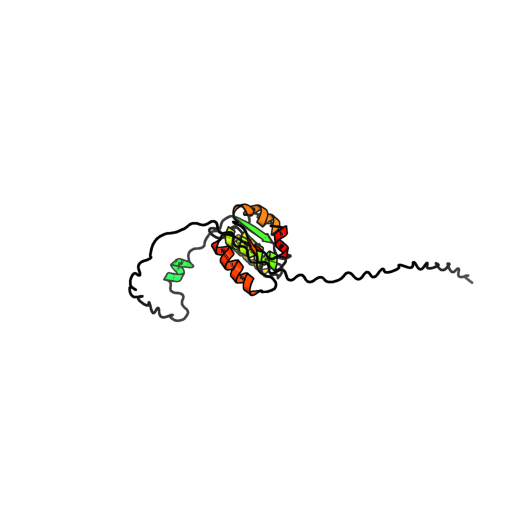C 1
ATOM 1164 O O . ALA A 1 167 ? 9.485 -3.699 -15.454 1.00 96.12 167 ALA A O 1
ATOM 1165 N N . ASP A 1 168 ? 8.136 -3.454 -17.226 1.00 93.25 168 ASP A N 1
ATOM 1166 C CA . ASP A 1 168 ? 9.187 -2.944 -18.101 1.00 93.25 168 ASP A CA 1
ATOM 1167 C C . ASP A 1 168 ? 9.295 -1.422 -17.950 1.00 93.25 168 ASP A C 1
ATOM 1169 O O . ASP A 1 168 ? 8.382 -0.674 -18.304 1.00 93.25 168 ASP A O 1
ATOM 1173 N N . ALA A 1 169 ? 10.437 -0.953 -17.446 1.00 86.06 169 ALA A N 1
ATOM 1174 C CA . ALA A 1 169 ? 10.711 0.470 -17.281 1.00 86.06 169 ALA A CA 1
ATOM 1175 C C . ALA A 1 169 ? 10.793 1.228 -18.620 1.00 86.06 169 ALA A C 1
ATOM 1177 O O . ALA A 1 169 ? 10.555 2.437 -18.649 1.00 86.06 169 ALA A O 1
ATOM 1178 N N . ALA A 1 170 ? 11.117 0.542 -19.725 1.00 90.44 170 ALA A N 1
ATOM 1179 C CA . ALA A 1 170 ? 11.133 1.140 -21.058 1.00 90.44 170 ALA A CA 1
ATOM 1180 C C . ALA A 1 170 ? 9.721 1.386 -21.605 1.00 90.44 170 ALA A C 1
ATOM 1182 O O . ALA A 1 170 ? 9.548 2.205 -22.508 1.00 90.44 170 ALA A O 1
ATOM 1183 N N . GLU A 1 171 ? 8.716 0.713 -21.042 1.00 94.00 171 GLU A N 1
ATOM 1184 C CA . GLU A 1 171 ? 7.352 0.726 -21.541 1.00 94.00 171 GLU A CA 1
ATOM 1185 C C . GLU A 1 171 ? 6.347 0.963 -20.393 1.00 94.00 171 GLU A C 1
ATOM 1187 O O . GLU A 1 171 ? 5.789 0.017 -19.825 1.00 94.00 171 GLU A O 1
ATOM 1192 N N . PRO A 1 172 ? 6.078 2.234 -20.027 1.00 88.88 172 PRO A N 1
ATOM 1193 C CA . PRO A 1 172 ? 5.368 2.583 -18.793 1.00 88.88 172 PRO A CA 1
ATOM 1194 C C . PRO A 1 172 ? 3.954 2.005 -18.652 1.00 88.88 172 PRO A C 1
ATOM 1196 O O . PRO A 1 172 ? 3.470 1.832 -17.534 1.00 88.88 172 PRO A O 1
ATOM 1199 N N . TRP A 1 173 ? 3.265 1.684 -19.756 1.00 93.44 173 TRP A N 1
ATOM 1200 C CA . TRP A 1 173 ? 1.932 1.073 -19.675 1.00 93.44 173 TRP A CA 1
ATOM 1201 C C . TRP A 1 173 ? 1.960 -0.333 -19.067 1.00 93.44 173 TRP A C 1
ATOM 1203 O O . TRP A 1 173 ? 0.943 -0.789 -18.534 1.00 93.44 173 TRP A O 1
ATOM 1213 N N . THR A 1 174 ? 3.116 -1.005 -19.090 1.00 96.31 174 THR A N 1
ATOM 1214 C CA . THR A 1 174 ? 3.280 -2.341 -18.506 1.00 96.31 174 THR A CA 1
ATOM 1215 C C . THR A 1 174 ? 3.076 -2.344 -16.993 1.00 96.31 174 THR A C 1
ATOM 1217 O O . THR A 1 174 ? 2.663 -3.366 -16.457 1.00 96.31 174 THR A O 1
ATOM 1220 N N . ILE A 1 175 ? 3.234 -1.206 -16.307 1.00 95.06 175 ILE A N 1
ATOM 1221 C CA . ILE A 1 175 ? 2.983 -1.068 -14.862 1.00 95.06 175 ILE A CA 1
ATOM 1222 C C . ILE A 1 175 ? 1.532 -1.422 -14.520 1.00 95.06 175 ILE A C 1
ATOM 1224 O O . ILE A 1 175 ? 1.269 -2.168 -13.576 1.00 95.06 175 ILE A O 1
ATOM 1228 N N . ASN A 1 176 ? 0.573 -0.942 -15.314 1.00 95.06 176 ASN A N 1
ATOM 1229 C CA . ASN A 1 176 ? -0.848 -1.209 -15.076 1.00 95.06 176 ASN A CA 1
ATOM 1230 C C . ASN A 1 176 ? -1.207 -2.671 -15.384 1.00 95.06 176 ASN A C 1
ATOM 1232 O O . ASN A 1 176 ? -2.011 -3.283 -14.672 1.00 95.06 176 ASN A O 1
ATOM 1236 N N . ALA A 1 177 ? -0.588 -3.249 -16.420 1.00 97.00 177 ALA A N 1
ATOM 1237 C CA . ALA A 1 177 ? -0.738 -4.665 -16.742 1.00 97.00 177 ALA A CA 1
ATOM 1238 C C . ALA A 1 177 ? -0.161 -5.546 -15.621 1.00 97.00 177 ALA A C 1
ATOM 1240 O O . ALA A 1 177 ? -0.853 -6.432 -15.120 1.00 97.00 177 ALA A O 1
ATOM 1241 N N . ALA A 1 178 ? 1.057 -5.241 -15.163 1.00 97.06 178 ALA A N 1
ATOM 1242 C CA . ALA A 1 178 ? 1.713 -5.920 -14.054 1.00 97.06 178 ALA A CA 1
ATOM 1243 C C . ALA A 1 178 ? 0.888 -5.814 -12.768 1.00 97.06 178 ALA A C 1
ATOM 1245 O O . ALA A 1 178 ? 0.673 -6.825 -12.115 1.00 97.06 178 ALA A O 1
ATOM 1246 N N . THR A 1 179 ? 0.333 -4.638 -12.456 1.00 96.00 179 THR A N 1
ATOM 1247 C CA . THR A 1 179 ? -0.534 -4.427 -11.282 1.00 96.00 179 THR A CA 1
ATOM 1248 C C . THR A 1 179 ? -1.786 -5.301 -11.333 1.00 96.00 179 THR A C 1
ATOM 1250 O O . THR A 1 179 ? -2.171 -5.905 -10.333 1.00 96.00 179 THR A O 1
ATOM 1253 N N . SER A 1 180 ? -2.412 -5.408 -12.507 1.00 96.25 180 SER A N 1
ATOM 1254 C CA . SER A 1 180 ? -3.616 -6.227 -12.686 1.00 96.25 180 SER A CA 1
ATOM 1255 C C . SER A 1 180 ? -3.315 -7.716 -12.498 1.00 96.25 180 SER A C 1
ATOM 1257 O O . SER A 1 180 ? -4.044 -8.415 -11.795 1.00 96.25 180 SER A O 1
ATOM 1259 N N . ILE A 1 181 ? -2.212 -8.194 -13.083 1.00 97.38 181 ILE A N 1
ATOM 1260 C CA . ILE A 1 181 ? -1.740 -9.576 -12.929 1.00 97.38 181 ILE A CA 1
ATOM 1261 C C . ILE A 1 181 ? -1.378 -9.839 -11.460 1.00 97.38 181 ILE A C 1
ATOM 1263 O O . ILE A 1 181 ? -1.859 -10.802 -10.864 1.00 97.38 181 ILE A O 1
ATOM 1267 N N . ALA A 1 182 ? -0.603 -8.946 -10.846 1.00 97.00 182 ALA A N 1
ATOM 1268 C CA . ALA A 1 182 ? -0.180 -9.032 -9.456 1.00 97.00 182 ALA A CA 1
ATOM 1269 C C . ALA A 1 182 ? -1.380 -9.125 -8.496 1.00 97.00 182 ALA A C 1
ATOM 1271 O O . ALA A 1 182 ? -1.426 -10.016 -7.648 1.00 97.00 182 ALA A O 1
ATOM 1272 N N . GLY A 1 183 ? -2.417 -8.306 -8.701 1.00 94.56 183 GLY A N 1
ATOM 1273 C CA . GLY A 1 183 ? -3.641 -8.341 -7.896 1.00 94.56 183 GLY A CA 1
ATOM 1274 C C . GLY A 1 183 ? -4.413 -9.665 -7.984 1.00 94.56 183 GLY A C 1
ATOM 1275 O O . GLY A 1 183 ? -4.932 -10.156 -6.974 1.00 94.56 183 GLY A O 1
ATOM 1276 N N . VAL A 1 184 ? -4.469 -10.286 -9.169 1.00 96.31 184 VAL A N 1
ATOM 1277 C CA . VAL A 1 184 ? -5.097 -11.610 -9.346 1.00 96.31 184 VAL A CA 1
ATOM 1278 C C . VAL A 1 184 ? -4.286 -12.698 -8.645 1.00 96.31 184 VAL A C 1
ATOM 1280 O O . VAL A 1 184 ? -4.870 -13.554 -7.982 1.00 96.31 184 VAL A O 1
ATOM 1283 N N . HIS A 1 185 ? -2.958 -12.639 -8.746 1.00 96.94 185 HIS A N 1
ATOM 1284 C CA . HIS A 1 185 ? -2.059 -13.674 -8.236 1.00 96.94 185 HIS A CA 1
ATOM 1285 C C . HIS A 1 185 ? -1.610 -13.479 -6.781 1.00 96.94 185 HIS A C 1
ATOM 1287 O O . HIS A 1 185 ? -0.930 -14.351 -6.251 1.00 96.94 185 HIS A O 1
ATOM 1293 N N . GLY A 1 186 ? -1.985 -12.377 -6.121 1.00 96.06 186 GLY A N 1
ATOM 1294 C CA . GLY A 1 186 ? -1.488 -12.066 -4.774 1.00 96.06 186 GLY A CA 1
ATOM 1295 C C . GLY A 1 186 ? 0.016 -11.773 -4.758 1.00 96.06 186 GLY A C 1
ATOM 1296 O O . GLY A 1 186 ? 0.699 -12.073 -3.785 1.00 96.06 186 GLY A O 1
ATOM 1297 N N . ALA A 1 187 ? 0.530 -11.241 -5.863 1.00 97.06 187 ALA A N 1
ATOM 1298 C CA . ALA A 1 187 ? 1.920 -10.851 -6.039 1.00 97.06 187 ALA A CA 1
ATOM 1299 C C . ALA A 1 187 ? 2.069 -9.325 -5.930 1.00 97.06 187 ALA A C 1
ATOM 1301 O O . ALA A 1 187 ? 1.077 -8.593 -5.902 1.00 97.06 187 ALA A O 1
ATOM 1302 N N . VAL A 1 188 ? 3.311 -8.848 -5.902 1.00 97.44 188 VAL A N 1
ATOM 1303 C CA . VAL A 1 188 ? 3.654 -7.417 -5.954 1.00 97.44 188 VAL A CA 1
ATOM 1304 C C . VAL A 1 188 ? 4.249 -7.033 -7.307 1.00 97.44 188 VAL A C 1
ATOM 1306 O O . VAL A 1 188 ? 4.672 -7.897 -8.074 1.00 97.44 188 VAL A O 1
ATOM 1309 N N . VAL A 1 189 ? 4.272 -5.742 -7.633 1.00 97.44 189 VAL A N 1
ATOM 1310 C CA . VAL A 1 189 ? 4.957 -5.252 -8.839 1.00 97.44 189 VAL A CA 1
ATOM 1311 C C . VAL A 1 189 ? 6.369 -4.819 -8.479 1.00 97.44 189 VAL A C 1
ATOM 1313 O O . VAL A 1 189 ? 6.551 -4.059 -7.533 1.00 97.44 189 VAL A O 1
ATOM 1316 N N . ALA A 1 190 ? 7.342 -5.264 -9.269 1.00 96.38 190 ALA A N 1
ATOM 1317 C CA . ALA A 1 190 ? 8.742 -4.884 -9.136 1.00 96.38 190 ALA A CA 1
ATOM 1318 C C . ALA A 1 190 ? 9.257 -4.248 -10.433 1.00 96.38 190 ALA A C 1
ATOM 1320 O O . ALA A 1 190 ? 8.890 -4.658 -11.536 1.00 96.38 190 ALA A O 1
ATOM 1321 N N . MET A 1 191 ? 10.130 -3.260 -10.301 1.00 94.75 191 MET A N 1
ATOM 1322 C CA . MET A 1 191 ? 10.952 -2.736 -11.386 1.00 94.75 191 MET A CA 1
ATOM 1323 C C . MET A 1 191 ? 12.238 -3.568 -11.508 1.00 94.75 191 MET A C 1
ATOM 1325 O O . MET A 1 191 ? 12.641 -4.218 -10.539 1.00 94.75 191 MET A O 1
ATOM 1329 N N . PRO A 1 192 ? 12.907 -3.579 -12.677 1.00 92.44 192 PRO A N 1
ATOM 1330 C CA . PRO A 1 192 ? 14.082 -4.424 -12.892 1.00 92.44 192 PRO A CA 1
ATOM 1331 C C . PRO A 1 192 ? 15.230 -4.197 -11.897 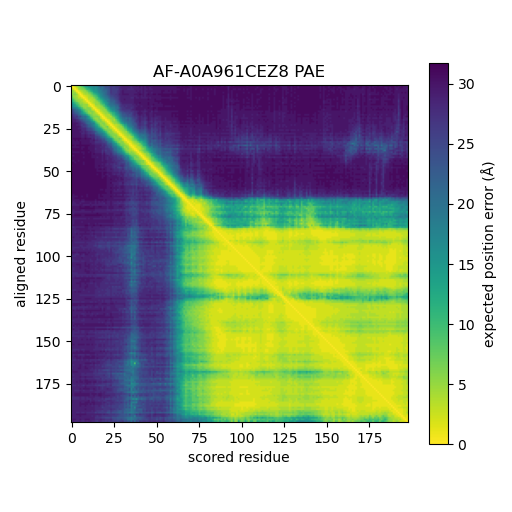1.00 92.44 192 PRO A C 1
ATOM 1333 O O . PRO A 1 192 ? 15.971 -5.129 -11.597 1.00 92.44 192 PRO A O 1
ATOM 1336 N N . ASP A 1 193 ? 15.378 -2.977 -11.386 1.00 90.38 193 ASP A N 1
ATOM 1337 C CA . ASP A 1 193 ? 16.392 -2.589 -10.403 1.00 90.38 193 ASP A CA 1
ATOM 1338 C C . ASP A 1 193 ? 16.099 -3.088 -8.980 1.00 90.38 193 ASP A C 1
ATOM 1340 O O . ASP A 1 193 ? 17.025 -3.169 -8.181 1.00 90.38 193 ASP A O 1
ATOM 1344 N N . GLN A 1 194 ? 14.860 -3.491 -8.682 1.00 91.31 194 GLN A N 1
ATOM 1345 C CA . GLN A 1 194 ? 14.434 -3.957 -7.355 1.00 91.31 194 GLN A CA 1
ATOM 1346 C C . GLN A 1 194 ? 14.567 -5.477 -7.168 1.00 91.31 194 GLN A C 1
ATOM 1348 O O . GLN A 1 194 ? 14.443 -5.976 -6.056 1.00 91.31 194 GLN A O 1
ATOM 1353 N N . ILE A 1 195 ? 14.811 -6.241 -8.240 1.00 87.88 195 ILE A N 1
ATOM 1354 C CA . ILE A 1 195 ? 14.771 -7.717 -8.207 1.00 87.88 195 ILE A CA 1
ATOM 1355 C C . ILE A 1 195 ? 15.830 -8.311 -7.266 1.00 87.88 195 ILE A C 1
ATOM 1357 O O . ILE A 1 195 ? 15.625 -9.389 -6.723 1.00 87.88 195 ILE A O 1
ATOM 1361 N N . ALA A 1 196 ? 16.969 -7.640 -7.082 1.00 83.94 196 ALA A N 1
ATOM 1362 C CA . ALA A 1 196 ? 18.034 -8.136 -6.208 1.00 83.94 196 ALA A CA 1
ATOM 1363 C C . ALA A 1 196 ? 17.687 -8.050 -4.710 1.00 83.94 196 ALA A C 1
ATOM 1365 O O . ALA A 1 196 ? 18.329 -8.732 -3.911 1.00 83.94 196 ALA A O 1
ATOM 1366 N N . ASP A 1 197 ? 16.693 -7.231 -4.362 1.00 76.69 197 ASP A N 1
ATOM 1367 C 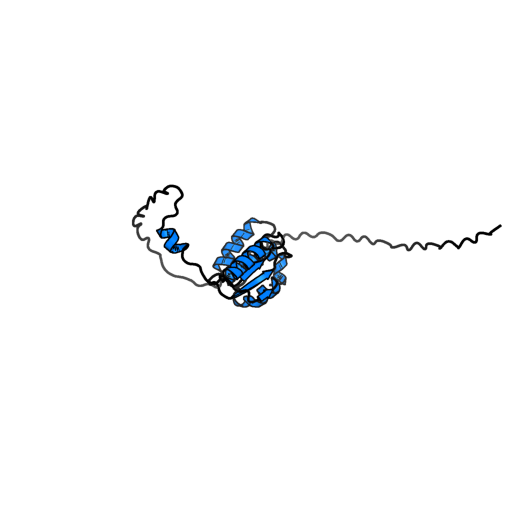CA . ASP A 1 197 ? 16.326 -6.886 -2.988 1.00 76.69 197 ASP A CA 1
ATOM 1368 C C . ASP A 1 197 ? 14.989 -7.534 -2.548 1.00 76.69 197 ASP A C 1
ATOM 1370 O O . ASP A 1 197 ? 14.520 -7.268 -1.441 1.00 76.69 197 ASP A O 1
ATOM 1374 N N . LEU A 1 198 ? 14.381 -8.376 -3.404 1.00 77.44 198 LEU A N 1
ATOM 1375 C CA . LEU A 1 198 ? 13.124 -9.120 -3.188 1.00 77.44 198 LEU A CA 1
ATOM 1376 C C . LEU A 1 198 ? 13.365 -10.628 -3.026 1.00 77.44 198 LEU A C 1
ATOM 1378 O O . LEU A 1 198 ? 12.627 -11.246 -2.226 1.00 77.44 198 LEU A O 1
#

pLDDT: mean 74.91, std 24.98, range [29.06, 97.94]

Radius of gyration: 29.72 Å; Cα contacts (8 Å, |Δi|>4): 203; chains: 1; bounding box: 95×87×45 Å

Solvent-accessible surface area (backbone atoms only — not comparable to full-atom values): 12710 Å² total; per-residue (Å²): 139,86,86,86,88,81,83,86,84,85,82,87,81,88,80,87,79,84,83,82,84,76,91,77,83,89,78,89,74,92,71,86,78,72,85,80,79,88,76,85,87,78,89,80,86,81,87,83,79,89,75,81,89,74,80,82,80,78,79,84,72,78,83,57,83,93,57,79,53,65,72,55,43,65,69,64,66,68,60,78,72,71,42,56,61,22,36,35,32,51,35,37,88,51,52,75,55,53,38,47,25,48,53,32,44,35,52,50,62,32,68,88,48,61,37,59,42,70,26,6,71,89,62,75,61,22,60,70,43,45,53,53,50,53,54,33,43,74,70,62,31,36,41,84,70,46,76,42,39,64,67,57,47,47,69,75,45,47,93,72,46,73,49,71,28,75,28,48,84,92,42,70,70,35,47,62,54,22,45,54,53,11,65,76,64,33,18,23,32,37,39,79,88,48,62,89,82,111

Nearest PDB structures (foldseek):
  3nk7-assembly1_B  TM=3.172E-01  e=4.194E-01  Streptomyces actuosus
  3nk6-assembly1_A  TM=3.504E-01  e=7.900E-01  Streptomyces actuosus
  3nk7-assembly1_A  TM=3.500E-01  e=7.900E-01  Streptomyces actuosus
  3gyq-assembly1_B  TM=3.309E-01  e=1.155E+00  Streptomyces cyaneus